Protein AF-0000000083104585 (afdb_homodimer)

Solvent-accessible surface area (backbone atoms only — not comparable to full-atom values): 14362 Å² total; per-residue (Å²): 108,48,33,58,42,30,50,49,47,68,51,57,18,62,81,48,59,96,51,19,70,30,50,58,63,44,50,8,36,28,43,31,52,17,46,31,64,70,67,64,60,76,71,56,70,56,41,57,26,22,40,49,42,32,19,60,5,41,57,66,37,33,55,29,10,50,62,51,13,47,35,26,46,48,9,50,73,44,51,63,67,77,75,39,77,41,62,66,34,46,50,53,36,34,50,50,53,50,55,44,28,70,76,57,72,49,59,40,25,51,60,34,52,74,74,64,41,40,93,85,64,38,55,54,64,55,48,36,53,46,31,46,55,48,46,55,54,52,60,70,71,102,109,49,32,58,42,29,49,49,49,69,50,56,19,62,81,47,58,94,51,18,68,29,51,58,63,44,51,7,37,28,43,31,52,18,46,31,63,71,67,64,62,78,71,54,70,56,42,57,26,21,40,51,40,30,19,61,5,42,55,66,38,34,55,29,10,50,60,51,14,46,35,27,46,47,11,51,74,44,50,63,68,76,75,39,78,40,59,66,34,43,50,52,38,35,51,52,52,50,54,44,29,70,73,59,72,49,59,40,25,51,60,36,53,74,73,64,42,40,92,84,64,37,55,53,68,57,49,37,51,48,32,46,54,48,45,56,55,52,59,70,72,102

Radius of gyration: 17.68 Å; Cα contacts (8 Å, |Δi|>4): 498; chains: 2; bounding box: 42×56×41 Å

Structure (mmCIF, N/CA/C/O backbone):
data_AF-0000000083104585-model_v1
#
loop_
_entity.id
_entity.type
_entity.pdbx_description
1 polymer 'C_GCAxxG_C_C family protein'
#
loop_
_atom_site.group_PDB
_atom_site.id
_atom_site.type_symbol
_atom_site.label_atom_id
_atom_site.label_alt_id
_atom_site.label_comp_id
_atom_site.label_asym_id
_atom_site.label_entity_id
_atom_site.label_seq_id
_atom_site.pdbx_PDB_ins_code
_atom_site.Cartn_x
_atom_site.Cartn_y
_atom_site.Cartn_z
_atom_site.occupancy
_atom_site.B_iso_or_equiv
_atom_site.auth_seq_id
_atom_site.auth_comp_id
_atom_site.auth_asym_id
_atom_site.auth_atom_id
_atom_site.pdbx_PDB_model_num
ATOM 1 N N . MET A 1 1 ? 16.781 -16.891 -5.371 1 97.81 1 MET A N 1
ATOM 2 C CA . MET A 1 1 ? 16.328 -15.641 -5.977 1 97.81 1 MET A CA 1
ATOM 3 C C . MET A 1 1 ? 14.914 -15.305 -5.52 1 97.81 1 MET A C 1
ATOM 5 O O . MET A 1 1 ? 14.148 -16.188 -5.137 1 97.81 1 MET A O 1
ATOM 9 N N . LEU A 1 2 ? 14.656 -14.055 -5.5 1 98.75 2 LEU A N 1
ATOM 10 C CA . LEU A 1 2 ? 13.344 -13.594 -5.078 1 98.75 2 LEU A CA 1
ATOM 11 C C . LEU A 1 2 ? 12.242 -14.219 -5.934 1 98.75 2 LEU A C 1
ATOM 13 O O . LEU A 1 2 ? 11.18 -14.57 -5.426 1 98.75 2 LEU A O 1
ATOM 17 N N . LYS A 1 3 ? 12.484 -14.375 -7.234 1 98.81 3 LYS A N 1
ATOM 18 C CA . LYS A 1 3 ? 11.508 -14.969 -8.141 1 98.81 3 LYS A CA 1
ATOM 19 C C . LYS A 1 3 ? 11.18 -16.406 -7.742 1 98.81 3 LYS A C 1
ATOM 21 O O . LYS A 1 3 ? 10.055 -16.875 -7.949 1 98.81 3 LYS A O 1
ATOM 26 N N . ASP A 1 4 ? 12.117 -17.125 -7.121 1 98.81 4 ASP A N 1
ATOM 27 C CA . ASP A 1 4 ? 11.883 -18.5 -6.688 1 98.81 4 ASP A CA 1
ATOM 28 C C . ASP A 1 4 ? 10.93 -18.547 -5.496 1 98.81 4 ASP A C 1
ATOM 30 O O . ASP A 1 4 ? 10.07 -19.422 -5.41 1 98.81 4 ASP A O 1
ATOM 34 N N . GLU A 1 5 ? 11.102 -17.594 -4.562 1 98.88 5 GLU A N 1
ATOM 35 C CA . GLU A 1 5 ? 10.141 -17.469 -3.473 1 98.88 5 GLU A CA 1
ATOM 36 C C . GLU A 1 5 ? 8.75 -17.125 -4 1 98.88 5 GLU A C 1
ATOM 38 O O . GLU A 1 5 ? 7.746 -17.672 -3.521 1 98.88 5 GLU A O 1
ATOM 43 N N . ALA A 1 6 ? 8.703 -16.25 -4.992 1 98.94 6 ALA A N 1
ATOM 44 C CA . ALA A 1 6 ? 7.418 -15.883 -5.586 1 98.94 6 ALA A CA 1
ATOM 45 C C . ALA A 1 6 ? 6.73 -17.094 -6.195 1 98.94 6 ALA A C 1
ATOM 47 O O . ALA A 1 6 ? 5.523 -17.281 -6.027 1 98.94 6 ALA A O 1
ATOM 48 N N . LYS A 1 7 ? 7.473 -17.906 -6.902 1 98.81 7 LYS A N 1
ATOM 49 C CA . LYS A 1 7 ? 6.922 -19.109 -7.504 1 98.81 7 LYS A CA 1
ATOM 50 C C . LYS A 1 7 ? 6.336 -20.047 -6.441 1 98.81 7 LYS A C 1
ATOM 52 O O . LYS A 1 7 ? 5.293 -20.656 -6.66 1 98.81 7 LYS A O 1
ATOM 57 N N . LYS A 1 8 ? 7.027 -20.141 -5.312 1 98.75 8 LYS A N 1
ATOM 58 C CA . LYS A 1 8 ? 6.523 -20.969 -4.219 1 98.75 8 LYS A CA 1
ATOM 59 C C . LYS A 1 8 ? 5.148 -20.5 -3.756 1 98.75 8 LYS A C 1
ATOM 61 O O . LYS A 1 8 ? 4.246 -21.297 -3.539 1 98.75 8 LYS A O 1
ATOM 66 N N . TYR A 1 9 ? 5.008 -19.203 -3.584 1 98.75 9 TYR A N 1
ATOM 67 C CA . TYR A 1 9 ? 3.732 -18.656 -3.135 1 98.75 9 TYR A CA 1
ATOM 68 C C . TYR A 1 9 ? 2.666 -18.812 -4.215 1 98.75 9 TYR A C 1
ATOM 70 O O . TYR A 1 9 ? 1.501 -19.062 -3.91 1 98.75 9 TYR A O 1
ATOM 78 N N . ILE A 1 10 ? 3.031 -18.641 -5.484 1 98.56 10 ILE A N 1
ATOM 79 C CA . ILE A 1 10 ? 2.1 -18.812 -6.598 1 98.56 10 ILE A CA 1
ATOM 80 C C . ILE A 1 10 ? 1.542 -20.234 -6.598 1 98.56 10 ILE A C 1
ATOM 82 O O . ILE A 1 10 ? 0.339 -20.422 -6.773 1 98.56 10 ILE A O 1
ATOM 86 N N . GLU A 1 11 ? 2.326 -21.156 -6.324 1 98.12 11 GLU A N 1
ATOM 87 C CA . GLU A 1 11 ? 1.957 -22.562 -6.461 1 98.12 11 GLU A CA 1
ATOM 88 C C . GLU A 1 11 ? 1.398 -23.125 -5.156 1 98.12 11 GLU A C 1
ATOM 90 O O . GLU A 1 11 ? 0.842 -24.219 -5.129 1 98.12 11 GLU A O 1
ATOM 95 N N . SER A 1 12 ? 1.517 -22.328 -4.105 1 98.06 12 SER A N 1
ATOM 96 C CA . SER A 1 12 ? 1.194 -22.828 -2.775 1 98.06 12 SER A CA 1
ATOM 97 C C . SER A 1 12 ? -0.264 -23.266 -2.689 1 98.06 12 SER A C 1
ATOM 99 O O . SER A 1 12 ? -0.599 -24.188 -1.93 1 98.06 12 SER A O 1
ATOM 101 N N . GLU A 1 13 ? -1.104 -22.609 -3.465 1 96.25 13 GLU A N 1
ATOM 102 C CA . GLU A 1 13 ? -2.531 -22.891 -3.377 1 96.25 13 GLU A CA 1
ATOM 103 C C . GLU A 1 13 ? -2.865 -24.234 -4.027 1 96.25 13 GLU A C 1
ATOM 105 O O . GLU A 1 13 ? -3.904 -24.828 -3.736 1 96.25 13 GLU A O 1
ATOM 110 N N . LEU A 1 14 ? -2.049 -24.797 -4.891 1 97 14 LEU A N 1
ATOM 111 C CA . LEU A 1 14 ? -2.316 -26 -5.68 1 97 14 LEU A CA 1
ATOM 112 C C . LEU A 1 14 ? -2.412 -27.219 -4.781 1 97 14 LEU A C 1
ATOM 114 O O . LEU A 1 14 ? -3.086 -28.203 -5.121 1 97 14 LEU A O 1
ATOM 118 N N . LYS A 1 15 ? -1.857 -27.234 -3.688 1 97.06 15 LYS A N 1
ATOM 119 C CA . LYS A 1 15 ? -1.839 -28.391 -2.799 1 97.06 15 LYS A CA 1
ATOM 120 C C . LYS A 1 15 ? -3.203 -28.609 -2.15 1 97.06 15 LYS A C 1
ATOM 122 O O . LYS A 1 15 ? -3.455 -29.656 -1.555 1 97.06 15 LYS A O 1
ATOM 127 N N . TYR A 1 16 ? -4.043 -27.688 -2.365 1 98.06 16 TYR A N 1
ATOM 128 C CA . TYR A 1 16 ? -5.328 -27.781 -1.673 1 98.06 16 TYR A CA 1
ATOM 129 C C . TYR A 1 16 ? -6.441 -28.172 -2.633 1 98.06 16 TYR A C 1
ATOM 131 O O . TYR A 1 16 ? -7.621 -28.109 -2.287 1 98.06 16 TYR A O 1
ATOM 139 N N . GLY A 1 17 ? -6.082 -28.5 -3.9 1 96.44 17 GLY A N 1
ATOM 140 C CA . GLY A 1 17 ? -7.023 -29.047 -4.871 1 96.44 17 GLY A CA 1
ATOM 141 C C . GLY A 1 17 ? -8.203 -28.125 -5.133 1 96.44 17 GLY A C 1
ATOM 142 O O . GLY A 1 17 ? -8.023 -26.953 -5.469 1 96.44 17 GLY A O 1
ATOM 143 N N . ASP A 1 18 ? -9.383 -28.641 -4.789 1 96.5 18 ASP A N 1
ATOM 144 C CA . ASP A 1 18 ? -10.609 -27.922 -5.102 1 96.5 18 ASP A CA 1
ATOM 145 C C . ASP A 1 18 ? -10.805 -26.734 -4.168 1 96.5 18 ASP A C 1
ATOM 147 O O . ASP A 1 18 ? -11.641 -25.875 -4.43 1 96.5 18 ASP A O 1
ATOM 151 N N . LYS A 1 19 ? -10.062 -26.672 -3.088 1 97.69 19 LYS A N 1
ATOM 152 C CA . LYS A 1 19 ? -10.188 -25.578 -2.119 1 97.69 19 LYS A CA 1
ATOM 153 C C . LYS A 1 19 ? -9.086 -24.547 -2.322 1 97.69 19 LYS A C 1
ATOM 155 O O . LYS A 1 19 ? -8.875 -23.688 -1.462 1 97.69 19 LYS A O 1
ATOM 160 N N . LYS A 1 20 ? -8.367 -24.562 -3.475 1 97.5 20 LYS A N 1
ATOM 161 C CA . LYS A 1 20 ? -7.18 -23.734 -3.697 1 97.5 20 LYS A CA 1
ATOM 162 C C . LYS A 1 20 ? -7.516 -22.25 -3.576 1 97.5 20 LYS A C 1
ATOM 164 O O . LYS A 1 20 ? -6.695 -21.469 -3.105 1 97.5 20 LYS A O 1
ATOM 169 N N . GLU A 1 21 ? -8.734 -21.891 -3.93 1 97.25 21 GLU A N 1
ATOM 170 C CA . GLU A 1 21 ? -9.117 -20.484 -3.906 1 97.25 21 GLU A CA 1
ATOM 171 C C . GLU A 1 21 ? -9.094 -19.922 -2.482 1 97.25 21 GLU A C 1
ATOM 173 O O . GLU A 1 21 ? -8.828 -18.734 -2.277 1 97.25 21 GLU A O 1
ATOM 178 N N . LEU A 1 22 ? -9.305 -20.766 -1.486 1 98.19 22 LEU A N 1
ATOM 179 C CA . LEU A 1 22 ? -9.336 -20.375 -0.081 1 98.19 22 LEU A CA 1
ATOM 180 C C . LEU A 1 22 ? -7.93 -20.125 0.445 1 98.19 22 LEU A C 1
ATOM 182 O O . LEU A 1 22 ? -7.758 -19.531 1.511 1 98.19 22 LEU A O 1
ATOM 186 N N . TYR A 1 23 ? -6.93 -20.516 -0.305 1 98.19 23 TYR A N 1
ATOM 187 C CA . TYR A 1 23 ? -5.539 -20.406 0.124 1 98.19 23 TYR A CA 1
ATOM 188 C C . TYR A 1 23 ? -4.742 -19.531 -0.833 1 98.19 23 TYR A C 1
ATOM 190 O O . TYR A 1 23 ? -3.51 -19.547 -0.825 1 98.19 23 TYR A O 1
ATOM 198 N N . HIS A 1 24 ? -5.414 -18.766 -1.658 1 97.69 24 HIS A N 1
ATOM 199 C CA . HIS A 1 24 ? -4.832 -17.938 -2.705 1 97.69 24 HIS A CA 1
ATOM 200 C C . HIS A 1 24 ? -4.121 -16.719 -2.113 1 97.69 24 HIS A C 1
ATOM 202 O O . HIS A 1 24 ? -4.664 -16.047 -1.235 1 97.69 24 HIS A O 1
ATOM 208 N N . TYR A 1 25 ? -2.91 -16.516 -2.51 1 98.56 25 TYR A N 1
ATOM 209 C CA . TYR A 1 25 ? -2.229 -15.242 -2.291 1 98.56 25 TYR A CA 1
ATOM 210 C C . TYR A 1 25 ? -2.328 -14.352 -3.523 1 98.56 25 TYR A C 1
ATOM 212 O O . TYR A 1 25 ? -1.997 -14.773 -4.633 1 98.56 25 TYR A O 1
ATOM 220 N N . ASN A 1 26 ? -2.787 -13.102 -3.35 1 98.5 26 ASN A N 1
ATOM 221 C CA . ASN A 1 26 ? -2.855 -12.203 -4.496 1 98.5 26 ASN A CA 1
ATOM 222 C C . ASN A 1 26 ? -1.486 -11.625 -4.836 1 98.5 26 ASN A C 1
ATOM 224 O O . ASN A 1 26 ? -0.51 -11.867 -4.125 1 98.5 26 ASN A O 1
ATOM 228 N N . CYS A 1 27 ? -1.399 -10.898 -5.883 1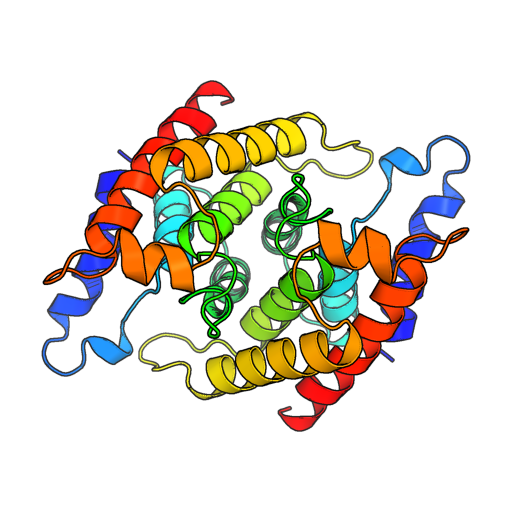 98.81 27 CYS A N 1
ATOM 229 C CA . CYS A 1 27 ? -0.14 -10.406 -6.438 1 98.81 27 CYS A CA 1
ATOM 230 C C . CYS A 1 27 ? 0.631 -9.594 -5.406 1 98.81 27 CYS A C 1
ATOM 232 O O . CYS A 1 27 ? 1.853 -9.711 -5.301 1 98.81 27 CYS A O 1
ATOM 234 N N . ALA A 1 28 ? -0.059 -8.688 -4.668 1 98.94 28 ALA A N 1
ATOM 235 C CA . ALA A 1 28 ? 0.604 -7.879 -3.648 1 98.94 28 ALA A CA 1
ATOM 236 C C . ALA A 1 28 ? 1.152 -8.758 -2.525 1 98.94 28 ALA A C 1
ATOM 238 O O . ALA A 1 28 ? 2.301 -8.594 -2.105 1 98.94 28 ALA A O 1
ATOM 239 N N . GLU A 1 29 ? 0.354 -9.688 -2.047 1 98.94 29 GLU A N 1
ATOM 240 C CA . GLU A 1 29 ? 0.767 -10.617 -1.002 1 98.94 29 GLU A CA 1
ATOM 241 C C . GLU A 1 29 ? 1.975 -11.438 -1.442 1 98.94 29 GLU A C 1
ATOM 243 O O . GLU A 1 29 ? 2.918 -11.625 -0.671 1 98.94 29 GLU A O 1
ATOM 248 N N . ILE A 1 30 ? 1.896 -11.945 -2.643 1 98.94 30 ILE A N 1
ATOM 249 C CA . ILE A 1 30 ? 2.969 -12.805 -3.127 1 98.94 30 ILE A CA 1
ATOM 250 C C . ILE A 1 30 ? 4.293 -12.047 -3.105 1 98.94 30 ILE A C 1
ATOM 252 O O . ILE A 1 30 ? 5.301 -12.555 -2.607 1 98.94 30 ILE A O 1
ATOM 256 N N . ILE A 1 31 ? 4.297 -10.828 -3.607 1 99 31 ILE A N 1
ATOM 257 C CA . ILE A 1 31 ? 5.527 -10.047 -3.672 1 99 31 ILE A CA 1
ATOM 258 C C . ILE A 1 31 ? 6.039 -9.773 -2.26 1 99 31 ILE A C 1
ATOM 260 O O . ILE A 1 31 ? 7.199 -10.039 -1.95 1 99 31 ILE A O 1
ATOM 264 N N . LEU A 1 32 ? 5.172 -9.289 -1.354 1 98.94 32 LEU A N 1
ATOM 265 C CA . LEU A 1 32 ? 5.645 -8.938 -0.018 1 98.94 32 LEU A CA 1
ATOM 266 C C . LEU A 1 32 ? 6.059 -10.188 0.755 1 98.94 32 LEU A C 1
ATOM 268 O O . LEU A 1 32 ? 7.098 -10.188 1.423 1 98.94 32 LEU A O 1
ATOM 272 N N . ASN A 1 33 ? 5.238 -11.234 0.7 1 98.94 33 ASN A N 1
ATOM 273 C CA . ASN A 1 33 ? 5.59 -12.469 1.396 1 98.94 33 ASN A CA 1
ATOM 274 C C . ASN A 1 33 ? 6.906 -13.047 0.887 1 98.94 33 ASN A C 1
ATOM 276 O O . ASN A 1 33 ? 7.707 -13.555 1.67 1 98.94 33 ASN A O 1
ATOM 280 N N . SER A 1 34 ? 7.07 -13.031 -0.401 1 98.94 34 SER A N 1
ATOM 281 C CA . SER A 1 34 ? 8.328 -13.508 -0.967 1 98.94 34 SER A CA 1
ATOM 282 C C . SER A 1 34 ? 9.508 -12.695 -0.443 1 98.94 34 SER A C 1
ATOM 284 O O . SER A 1 34 ? 10.547 -13.258 -0.089 1 98.94 34 SER A O 1
ATOM 286 N N . CYS A 1 35 ? 9.375 -11.375 -0.428 1 98.94 35 CYS A N 1
ATOM 287 C CA . CYS A 1 35 ? 10.422 -10.531 0.126 1 98.94 35 CYS A CA 1
ATOM 288 C C . CYS A 1 35 ? 10.664 -10.852 1.595 1 98.94 35 CYS A C 1
ATOM 290 O O . CYS A 1 35 ? 11.812 -10.875 2.047 1 98.94 35 CYS A O 1
ATOM 292 N N . ASN A 1 36 ? 9.547 -11.031 2.312 1 98.94 36 ASN A N 1
ATOM 293 C CA . ASN A 1 36 ? 9.664 -11.375 3.727 1 98.94 36 ASN A CA 1
ATOM 294 C C . ASN A 1 36 ? 10.555 -12.594 3.936 1 98.94 36 ASN A C 1
ATOM 296 O O . ASN A 1 36 ? 11.461 -12.57 4.773 1 98.94 36 ASN A O 1
ATOM 300 N N . ASP A 1 37 ? 10.336 -13.633 3.213 1 98.81 37 ASP A N 1
ATOM 301 C CA . ASP A 1 37 ? 11.086 -14.875 3.338 1 98.81 37 ASP A CA 1
ATOM 302 C C . ASP A 1 37 ? 12.508 -14.719 2.799 1 98.81 37 ASP A C 1
ATOM 304 O O . ASP A 1 37 ? 13.477 -15.117 3.453 1 98.81 37 ASP A O 1
ATOM 308 N N . TYR A 1 38 ? 12.641 -14.141 1.654 1 98.88 38 TYR A N 1
ATOM 309 C CA . TYR A 1 38 ? 13.922 -14.07 0.959 1 98.88 38 TYR A CA 1
ATOM 310 C C . TYR A 1 38 ? 14.898 -13.18 1.717 1 98.88 38 TYR A C 1
ATOM 312 O O . TYR A 1 38 ? 16.094 -13.5 1.801 1 98.88 38 TYR A O 1
ATOM 320 N N . TYR A 1 39 ? 14.391 -12.109 2.277 1 98.75 39 TYR A N 1
ATOM 321 C CA . TYR A 1 39 ? 15.273 -11.156 2.939 1 98.75 39 TYR A CA 1
ATOM 322 C C . TYR A 1 39 ? 15.188 -11.297 4.457 1 98.75 39 TYR A C 1
ATOM 324 O O . TYR A 1 39 ? 15.75 -10.484 5.191 1 98.75 39 TYR A O 1
ATOM 332 N N . ASN A 1 40 ? 14.406 -12.305 4.945 1 98.56 40 ASN A N 1
ATOM 333 C CA . ASN A 1 40 ? 14.266 -12.555 6.375 1 98.56 40 ASN A CA 1
ATOM 334 C C . ASN A 1 40 ? 13.82 -11.297 7.121 1 98.56 40 ASN A C 1
ATOM 336 O O . ASN A 1 40 ? 14.453 -10.898 8.102 1 98.56 40 ASN A O 1
ATOM 340 N N . LEU A 1 41 ? 12.766 -10.719 6.66 1 98.69 41 LEU A N 1
ATOM 341 C CA . LEU A 1 41 ? 12.312 -9.445 7.211 1 98.69 41 LEU A CA 1
ATOM 342 C C . LEU A 1 41 ? 11.562 -9.648 8.523 1 98.69 41 LEU A C 1
ATOM 344 O O . LEU A 1 41 ? 11.352 -8.703 9.281 1 98.69 41 LEU A O 1
ATOM 348 N N . ASN A 1 42 ? 11.086 -10.828 8.859 1 98.56 42 ASN A N 1
ATOM 349 C CA . ASN A 1 42 ? 10.398 -11.164 10.102 1 98.56 42 ASN A CA 1
ATOM 350 C C . ASN A 1 42 ? 9.172 -10.289 10.32 1 98.56 42 ASN A C 1
ATOM 352 O O . ASN A 1 42 ? 9.008 -9.68 11.383 1 98.56 42 ASN A O 1
ATOM 356 N N . LEU A 1 43 ? 8.406 -10.203 9.312 1 98.81 43 LEU A N 1
ATOM 357 C CA . LEU A 1 43 ? 7.191 -9.406 9.383 1 98.81 43 LEU A CA 1
ATOM 358 C C . LEU A 1 43 ? 6.129 -10.102 10.227 1 98.81 43 LEU A C 1
ATOM 360 O O . LEU A 1 43 ? 5.984 -11.32 10.172 1 98.81 43 LEU A O 1
ATOM 364 N N . ASP A 1 44 ? 5.41 -9.32 11.008 1 98.56 44 ASP A N 1
ATOM 365 C CA . ASP A 1 44 ? 4.305 -9.906 11.758 1 98.56 44 ASP A CA 1
ATOM 366 C C . ASP A 1 44 ? 3.053 -10.023 10.891 1 98.56 44 ASP A C 1
ATOM 368 O O . ASP A 1 44 ? 3.043 -9.57 9.742 1 98.56 44 ASP A O 1
ATOM 372 N N . SER A 1 45 ? 2.027 -10.609 11.414 1 98.38 45 SER A N 1
ATOM 373 C CA . SER A 1 45 ? 0.814 -10.898 10.656 1 98.38 45 SER A CA 1
ATOM 374 C C . SER A 1 45 ? 0.118 -9.617 10.211 1 98.38 45 SER A C 1
ATOM 376 O O . SER A 1 45 ? -0.456 -9.562 9.117 1 98.38 45 SER A O 1
ATOM 378 N N . LYS A 1 46 ? 0.16 -8.57 11.016 1 98.62 46 LYS A N 1
ATOM 379 C CA . LYS A 1 46 ? -0.531 -7.328 10.672 1 98.62 46 LYS A CA 1
ATOM 380 C C . LYS A 1 46 ? 0.129 -6.641 9.477 1 98.62 46 LYS A C 1
ATOM 382 O O . LYS A 1 46 ? -0.55 -6.02 8.656 1 98.62 46 LYS A O 1
ATOM 387 N N . THR A 1 47 ? 1.481 -6.723 9.422 1 98.81 47 THR A N 1
ATOM 388 C CA . THR A 1 47 ? 2.178 -6.168 8.266 1 98.81 47 THR A CA 1
ATOM 389 C C . THR A 1 47 ? 1.726 -6.855 6.98 1 98.81 47 THR A C 1
ATOM 391 O O . THR A 1 47 ? 1.437 -6.191 5.984 1 98.81 47 THR A O 1
ATOM 394 N N . LEU A 1 48 ? 1.593 -8.156 7.078 1 98.75 48 LEU A N 1
ATOM 395 C CA . LEU A 1 48 ? 1.193 -8.93 5.906 1 98.75 48 LEU A CA 1
ATOM 396 C C . LEU A 1 48 ? -0.273 -8.68 5.566 1 98.75 48 LEU A C 1
ATOM 398 O O . LEU A 1 48 ? -0.626 -8.523 4.398 1 98.75 48 LEU A O 1
ATOM 402 N N . LYS A 1 49 ? -1.134 -8.555 6.547 1 98.88 49 LYS A N 1
ATOM 403 C CA . LYS A 1 49 ? -2.559 -8.305 6.348 1 98.88 49 LYS A CA 1
ATOM 404 C C . LYS A 1 49 ? -2.793 -6.906 5.773 1 98.88 49 LYS A C 1
ATOM 406 O O . LYS A 1 49 ? -3.725 -6.699 4.992 1 98.88 49 LYS A O 1
ATOM 411 N N . ALA A 1 50 ? -1.92 -5.988 6.07 1 98.94 50 ALA A N 1
ATOM 412 C CA . ALA A 1 50 ? -2.053 -4.605 5.621 1 98.94 50 ALA A CA 1
ATOM 413 C C . ALA A 1 50 ? -1.993 -4.516 4.098 1 98.94 50 ALA A C 1
ATOM 415 O O . ALA A 1 50 ? -2.568 -3.6 3.502 1 98.94 50 ALA A O 1
ATOM 416 N N . ILE A 1 51 ? -1.365 -5.492 3.439 1 98.94 51 ILE A N 1
ATOM 417 C CA . ILE A 1 51 ? -1.097 -5.34 2.014 1 98.94 51 ILE A CA 1
ATOM 418 C C . ILE A 1 51 ? -2.115 -6.145 1.209 1 98.94 51 ILE A C 1
ATOM 420 O O . ILE A 1 51 ? -2.225 -5.977 -0.008 1 98.94 51 ILE A O 1
ATOM 424 N N . THR A 1 52 ? -2.941 -6.988 1.888 1 98.94 52 THR A N 1
ATOM 425 C CA . THR A 1 52 ? -3.885 -7.891 1.238 1 98.94 52 THR A CA 1
ATOM 426 C C . THR A 1 52 ? -4.875 -7.109 0.378 1 98.94 52 THR A C 1
ATOM 428 O O . THR A 1 52 ? -5.164 -7.504 -0.753 1 98.94 52 THR A O 1
ATOM 431 N N . PRO A 1 53 ? -5.352 -5.91 0.76 1 98.94 53 PRO A N 1
ATOM 432 C CA . PRO A 1 53 ? -6.328 -5.184 -0.052 1 98.94 53 PRO A CA 1
ATOM 433 C C . PRO A 1 53 ? -5.742 -4.672 -1.366 1 98.94 53 PRO A C 1
ATOM 435 O O . PRO A 1 53 ? -6.484 -4.211 -2.238 1 98.94 53 PRO A O 1
ATOM 438 N N . PHE A 1 54 ? -4.5 -4.762 -1.512 1 98.94 54 PHE A N 1
ATOM 439 C CA . PHE A 1 54 ? -3.861 -4.172 -2.682 1 98.94 54 PHE A CA 1
ATOM 440 C C . PHE A 1 54 ? -3.918 -5.125 -3.869 1 98.94 54 PHE A C 1
ATOM 442 O O . PHE A 1 54 ? -3.646 -4.73 -5.004 1 98.94 54 PHE A O 1
ATOM 449 N N . GLY A 1 55 ? -4.305 -6.383 -3.629 1 98.75 55 GLY A N 1
ATOM 450 C CA . GLY A 1 55 ? -4.469 -7.344 -4.707 1 98.75 55 GLY A CA 1
ATOM 451 C C . GLY A 1 55 ? -5.496 -6.914 -5.734 1 98.75 55 GLY A C 1
ATOM 452 O O . GLY A 1 55 ? -6.516 -6.312 -5.391 1 98.75 55 GLY A O 1
ATOM 453 N N . GLY A 1 56 ? -5.207 -7.273 -7.008 1 98.19 56 GLY A N 1
ATOM 454 C CA . GLY A 1 56 ? -6.129 -6.895 -8.07 1 98.19 56 GLY A CA 1
ATOM 455 C C . GLY A 1 56 ? -6.188 -5.395 -8.297 1 98.19 56 GLY A C 1
ATOM 456 O O . GLY A 1 56 ? -7.105 -4.898 -8.961 1 98.19 56 GLY A O 1
ATOM 457 N N . GLY A 1 57 ? -5.223 -4.641 -7.781 1 98.56 57 GLY A N 1
ATOM 458 C CA . GLY A 1 57 ? -5.285 -3.189 -7.867 1 98.56 57 GLY A CA 1
ATOM 459 C C . GLY A 1 57 ? -6.32 -2.578 -6.941 1 98.56 57 GLY A C 1
ATOM 460 O O . GLY A 1 57 ? -7.285 -1.966 -7.402 1 98.56 57 GLY A O 1
ATOM 461 N N . LEU A 1 58 ? -6.105 -2.732 -5.637 1 98.81 58 LEU A N 1
ATOM 462 C CA . LEU A 1 58 ? -7.027 -2.26 -4.609 1 98.81 58 LEU A CA 1
ATOM 463 C C . LEU A 1 58 ? -8.414 -2.854 -4.816 1 98.81 58 LEU A C 1
ATOM 465 O O . LEU A 1 58 ? -9.422 -2.16 -4.648 1 98.81 58 LEU A O 1
ATOM 469 N N . CYS A 1 59 ? -8.477 -4.07 -5.324 1 98.69 59 CYS A N 1
ATOM 470 C CA . CYS A 1 59 ? -9.711 -4.805 -5.582 1 98.69 59 CYS A CA 1
ATOM 471 C C . CYS A 1 59 ? -10.562 -4.09 -6.621 1 98.69 59 CYS A C 1
ATOM 473 O O . CYS A 1 59 ? -11.773 -4.336 -6.719 1 98.69 59 CYS A O 1
ATOM 475 N N . SER A 1 60 ? -10.016 -3.199 -7.367 1 98.69 60 SER A N 1
ATOM 476 C CA . SER A 1 60 ? -10.789 -2.369 -8.281 1 98.69 60 SER A CA 1
ATOM 477 C C . SER A 1 60 ? -10.016 -2.078 -9.562 1 98.69 60 SER A C 1
ATOM 479 O O . SER A 1 60 ? -10.289 -1.091 -10.25 1 98.69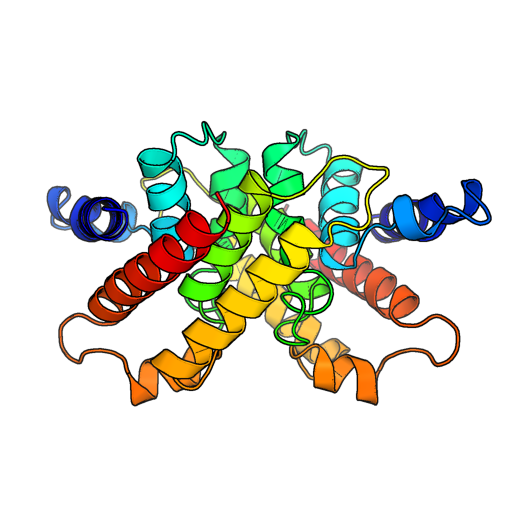 60 SER A O 1
ATOM 481 N N . GLU A 1 61 ? -8.953 -2.879 -9.758 1 98.06 61 GLU A N 1
ATOM 482 C CA . GLU A 1 61 ? -8.125 -2.797 -10.953 1 98.06 61 GLU A CA 1
ATOM 483 C C . GLU A 1 61 ? -7.52 -1.404 -11.117 1 98.06 61 GLU A C 1
ATOM 485 O O . GLU A 1 61 ? -7.531 -0.838 -12.211 1 98.06 61 GLU A O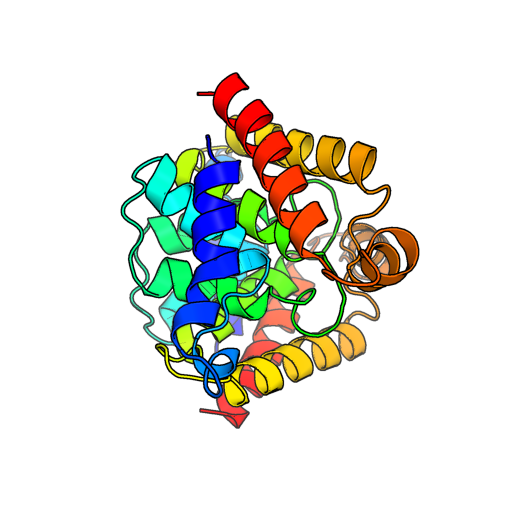 1
ATOM 490 N N . LYS A 1 62 ? -7.07 -0.857 -10.047 1 97.62 62 LYS A N 1
ATOM 491 C CA . LYS A 1 62 ? -6.312 0.39 -10.031 1 97.62 62 LYS A CA 1
ATOM 492 C C . LYS A 1 62 ? -4.809 0.122 -10.055 1 97.62 62 LYS A C 1
ATOM 494 O O . LYS A 1 62 ? -4.312 -0.589 -10.93 1 97.62 62 LYS A O 1
ATOM 499 N N . THR A 1 63 ? -4.055 0.667 -9.133 1 98.25 63 THR A N 1
ATOM 500 C CA . THR A 1 63 ? -2.609 0.463 -9.117 1 98.25 63 THR A CA 1
ATOM 501 C C . THR A 1 63 ? -2.271 -1.01 -8.906 1 98.25 63 THR A C 1
ATOM 503 O O . THR A 1 63 ? -2.777 -1.641 -7.977 1 98.25 63 THR A O 1
ATOM 506 N N . CYS A 1 64 ? -1.467 -1.557 -9.789 1 98.69 64 CYS A N 1
ATOM 507 C CA . CYS A 1 64 ? -1.122 -2.975 -9.805 1 98.69 64 CYS A CA 1
ATOM 508 C C . CYS A 1 64 ? -0.563 -3.418 -8.461 1 98.69 64 CYS A C 1
ATOM 510 O O . CYS A 1 64 ? 0.282 -2.736 -7.883 1 98.69 64 CYS A O 1
ATOM 512 N N . GLY A 1 65 ? -0.956 -4.586 -7.957 1 98.88 65 GLY A N 1
ATOM 513 C CA . GLY A 1 65 ? -0.527 -5.133 -6.68 1 98.88 65 GLY A CA 1
ATOM 514 C C . GLY A 1 65 ? 0.949 -5.48 -6.645 1 98.88 65 GLY A C 1
ATOM 515 O O . GLY A 1 65 ? 1.58 -5.43 -5.59 1 98.88 65 GLY A O 1
ATOM 516 N N . ILE A 1 66 ? 1.523 -5.859 -7.801 1 98.94 66 ILE A N 1
ATOM 517 C CA . ILE A 1 66 ? 2.949 -6.164 -7.863 1 98.94 66 ILE A CA 1
ATOM 518 C C . ILE A 1 66 ? 3.76 -4.934 -7.461 1 98.94 66 ILE A C 1
ATOM 520 O O . ILE A 1 66 ? 4.684 -5.031 -6.652 1 98.94 66 ILE A O 1
ATOM 524 N N . ILE A 1 67 ? 3.375 -3.754 -7.953 1 98.88 67 ILE A N 1
ATOM 525 C CA . ILE A 1 67 ? 4.102 -2.525 -7.648 1 98.88 67 ILE A CA 1
ATOM 526 C C . ILE A 1 67 ? 3.922 -2.176 -6.172 1 98.88 67 ILE A C 1
ATOM 528 O O . ILE A 1 67 ? 4.875 -1.765 -5.508 1 98.88 67 ILE A O 1
ATOM 532 N N . THR A 1 68 ? 2.707 -2.381 -5.613 1 98.88 68 THR A N 1
ATOM 533 C CA . THR A 1 68 ? 2.453 -1.99 -4.234 1 98.88 68 THR A CA 1
ATOM 534 C C . THR A 1 68 ? 3.107 -2.971 -3.264 1 98.88 68 THR A C 1
ATOM 536 O O . THR A 1 68 ? 3.617 -2.568 -2.215 1 98.88 68 THR A O 1
ATOM 539 N N . GLY A 1 69 ? 3.104 -4.25 -3.572 1 98.94 69 GLY A N 1
ATOM 540 C CA . GLY A 1 69 ? 3.846 -5.203 -2.76 1 98.94 69 GLY A CA 1
ATOM 541 C C . GLY A 1 69 ? 5.324 -4.879 -2.668 1 98.94 69 GLY A C 1
ATOM 542 O O . GLY A 1 69 ? 5.914 -4.945 -1.589 1 98.94 69 GLY A O 1
ATOM 543 N N . GLY A 1 70 ? 5.906 -4.535 -3.812 1 98.94 70 GLY A N 1
ATOM 544 C CA . GLY A 1 70 ? 7.309 -4.148 -3.832 1 98.94 70 GLY A CA 1
ATOM 545 C C . GLY A 1 70 ? 7.59 -2.881 -3.043 1 98.94 70 GLY A C 1
ATOM 546 O O . GLY A 1 70 ? 8.586 -2.801 -2.324 1 98.94 70 GLY A O 1
ATOM 547 N N . ALA A 1 71 ? 6.707 -1.886 -3.197 1 98.94 71 ALA A N 1
ATOM 548 C CA . ALA A 1 71 ? 6.855 -0.644 -2.443 1 98.94 71 ALA A CA 1
ATOM 549 C C . ALA A 1 71 ? 6.82 -0.908 -0.941 1 98.94 71 ALA A C 1
ATOM 551 O O . ALA A 1 71 ? 7.598 -0.322 -0.182 1 98.94 71 ALA A O 1
ATOM 552 N N . ALA A 1 72 ? 5.902 -1.783 -0.513 1 99 72 ALA A N 1
ATOM 553 C CA . ALA A 1 72 ? 5.824 -2.133 0.903 1 99 72 ALA A CA 1
ATOM 554 C C . ALA A 1 72 ? 7.129 -2.756 1.391 1 99 72 ALA A C 1
ATOM 556 O O . ALA A 1 72 ? 7.617 -2.42 2.471 1 99 72 ALA A O 1
ATOM 557 N N . ALA A 1 73 ? 7.703 -3.652 0.624 1 98.94 73 ALA A N 1
ATOM 558 C CA . ALA A 1 73 ? 8.977 -4.27 0.989 1 98.94 73 ALA A CA 1
ATOM 559 C C . ALA A 1 73 ? 10.078 -3.221 1.105 1 98.94 73 ALA A C 1
ATOM 561 O O . ALA A 1 73 ? 10.867 -3.238 2.057 1 98.94 73 ALA A O 1
ATOM 562 N N . ILE A 1 74 ? 10.125 -2.297 0.159 1 98.94 74 ILE A N 1
ATOM 563 C CA . ILE A 1 74 ? 11.094 -1.211 0.191 1 98.94 74 ILE A CA 1
ATOM 564 C C . ILE A 1 74 ? 10.914 -0.393 1.467 1 98.94 74 ILE A C 1
ATOM 566 O O . ILE A 1 74 ? 11.891 -0.027 2.123 1 98.94 74 ILE A O 1
ATOM 570 N N . GLY A 1 75 ? 9.664 -0.133 1.816 1 98.94 75 GLY A N 1
ATOM 571 C CA . GLY A 1 75 ? 9.383 0.597 3.043 1 98.94 75 GLY A CA 1
ATOM 572 C C . GLY A 1 75 ? 9.938 -0.083 4.281 1 98.94 75 GLY A C 1
ATOM 573 O O . GLY A 1 75 ? 10.625 0.545 5.086 1 98.94 75 GLY A O 1
ATOM 574 N N . VAL A 1 76 ? 9.672 -1.331 4.387 1 98.88 76 VAL A N 1
ATOM 575 C CA . VAL A 1 76 ? 10.125 -2.105 5.535 1 98.88 76 VAL A CA 1
ATOM 576 C C . VAL A 1 76 ? 11.656 -2.084 5.605 1 98.88 76 VAL A C 1
ATOM 578 O O . VAL A 1 76 ? 12.227 -1.973 6.691 1 98.88 76 VAL A O 1
ATOM 581 N N . MET A 1 77 ? 12.281 -2.119 4.555 1 98.81 77 MET A N 1
ATOM 582 C CA . MET A 1 77 ? 13.719 -2.338 4.512 1 98.81 77 MET A CA 1
ATOM 583 C C . MET A 1 77 ? 14.477 -1.018 4.621 1 98.81 77 MET A C 1
ATOM 585 O O . MET A 1 77 ? 15.594 -0.978 5.133 1 98.81 77 MET A O 1
ATOM 589 N N . PHE A 1 78 ? 13.852 0.127 4.191 1 98.81 78 PHE A N 1
ATOM 590 C CA . PHE A 1 78 ? 14.711 1.282 3.965 1 98.81 78 PHE A CA 1
ATOM 591 C C . PHE A 1 78 ? 14.133 2.527 4.625 1 98.81 78 PHE A C 1
ATOM 593 O O . PHE A 1 78 ? 14.781 3.574 4.672 1 98.81 78 PHE A O 1
ATOM 600 N N . THR A 1 79 ? 12.844 2.447 5.094 1 98.81 79 THR A N 1
ATOM 601 C CA . THR A 1 79 ? 12.32 3.602 5.82 1 98.81 79 THR A CA 1
ATOM 602 C C . THR A 1 79 ? 13.094 3.814 7.121 1 98.81 79 THR A C 1
ATOM 604 O O . THR A 1 79 ? 13.328 2.863 7.871 1 98.81 79 THR A O 1
ATOM 607 N N . GLU A 1 80 ? 13.43 5.02 7.367 1 98.44 80 GLU A N 1
ATOM 608 C CA . GLU A 1 80 ? 14.164 5.379 8.578 1 98.44 80 GLU A CA 1
ATOM 609 C C . GLU A 1 80 ? 13.234 5.918 9.656 1 98.44 80 GLU A C 1
ATOM 611 O O . GLU A 1 80 ? 12.156 6.434 9.352 1 98.44 80 GLU A O 1
ATOM 616 N N . ASP A 1 81 ? 13.688 5.75 10.914 1 97.88 81 ASP A N 1
ATOM 617 C CA . ASP A 1 81 ? 12.977 6.43 11.992 1 97.88 81 ASP A CA 1
ATOM 618 C C . ASP A 1 81 ? 13.164 7.941 11.906 1 97.88 81 ASP A C 1
ATOM 620 O O . ASP A 1 81 ? 14.18 8.422 11.398 1 97.88 81 ASP A O 1
ATOM 624 N N . LYS A 1 82 ? 12.141 8.648 12.383 1 96.19 82 LYS A N 1
ATOM 625 C CA . LYS A 1 82 ? 12.281 10.094 12.469 1 96.19 82 LYS A CA 1
ATOM 626 C C . LYS A 1 82 ? 13.281 10.484 13.555 1 96.19 82 LYS A C 1
ATOM 628 O O . LYS A 1 82 ? 13.398 9.805 14.578 1 96.19 82 LYS A O 1
ATOM 633 N N . PRO A 1 83 ? 14.141 11.523 13.391 1 98.12 83 PRO A N 1
ATOM 634 C CA . PRO A 1 83 ? 14.094 12.484 12.289 1 98.12 83 PRO A CA 1
ATOM 635 C C . PRO A 1 83 ? 14.789 11.977 11.031 1 98.12 83 PRO A C 1
ATOM 637 O O . PRO A 1 83 ? 15.883 11.414 11.109 1 98.12 83 PRO A O 1
ATOM 640 N N . SER A 1 84 ? 14.062 12.102 9.875 1 98.56 84 SER A N 1
ATOM 641 C CA . SER A 1 84 ? 14.633 11.68 8.594 1 98.56 84 SER A CA 1
ATOM 642 C C . SER A 1 84 ? 13.867 12.281 7.422 1 98.56 84 SER A C 1
ATOM 644 O O . SER A 1 84 ? 12.648 12.453 7.488 1 98.56 84 SER A O 1
ATOM 646 N N . LEU A 1 85 ? 14.555 12.531 6.359 1 98.06 85 LEU A N 1
ATOM 647 C CA . LEU A 1 85 ? 13.914 12.922 5.105 1 98.06 85 LEU A CA 1
ATOM 648 C C . LEU A 1 85 ? 13.531 11.688 4.293 1 98.06 85 LEU A C 1
ATOM 650 O O . LEU A 1 85 ? 12.781 11.789 3.32 1 98.06 85 LEU A O 1
ATOM 654 N N . ASN A 1 86 ? 13.992 10.539 4.68 1 98.5 86 ASN A N 1
ATOM 655 C CA . ASN A 1 86 ? 13.781 9.289 3.961 1 98.5 86 ASN A CA 1
ATOM 656 C C . ASN A 1 86 ? 14.219 9.398 2.504 1 98.5 86 ASN A C 1
ATOM 658 O O . ASN A 1 86 ? 13.562 8.859 1.611 1 98.5 86 ASN A O 1
ATOM 662 N N . SER A 1 87 ? 15.32 10.062 2.256 1 98.5 87 SER A N 1
ATOM 663 C CA . SER A 1 87 ? 15.766 10.32 0.892 1 98.5 87 SER A CA 1
ATOM 664 C C . SER A 1 87 ? 16.125 9.023 0.173 1 98.5 87 SER A C 1
ATOM 666 O O . SER A 1 87 ? 15.797 8.844 -1.002 1 98.5 87 SER A O 1
ATOM 668 N N . LYS A 1 88 ? 16.812 8.133 0.844 1 98.5 88 LYS A N 1
ATOM 669 C CA . LYS A 1 88 ? 17.203 6.863 0.228 1 98.5 88 LYS A CA 1
ATOM 670 C C . LYS A 1 88 ? 15.977 6.027 -0.121 1 98.5 88 LYS A C 1
ATOM 672 O O . LYS A 1 88 ? 15.867 5.504 -1.232 1 98.5 88 LYS A O 1
ATOM 677 N N . MET A 1 89 ? 15.07 5.863 0.804 1 98.81 89 MET A N 1
ATOM 678 C CA . MET A 1 89 ? 13.836 5.117 0.563 1 98.81 89 MET A CA 1
ATOM 679 C C . MET A 1 89 ? 13.062 5.707 -0.612 1 98.81 89 MET A C 1
ATOM 681 O O . MET A 1 89 ? 12.578 4.969 -1.471 1 98.81 89 MET A O 1
ATOM 685 N N . LYS A 1 90 ? 12.984 7 -0.665 1 98.88 90 LYS A N 1
ATOM 686 C CA . LYS A 1 90 ? 12.289 7.672 -1.758 1 98.88 90 LYS A CA 1
ATOM 687 C C . LYS A 1 90 ? 12.953 7.375 -3.1 1 98.88 90 LYS A C 1
ATOM 689 O O . LYS A 1 90 ? 12.273 7.117 -4.094 1 98.88 90 LYS A O 1
ATOM 694 N N . GLU A 1 91 ? 14.227 7.43 -3.096 1 98.81 91 GLU A N 1
ATOM 695 C CA . GLU A 1 91 ? 14.984 7.152 -4.312 1 98.81 91 GLU A CA 1
ATOM 696 C C . GLU A 1 91 ? 14.742 5.727 -4.805 1 98.81 91 GLU A C 1
ATOM 698 O O . GLU A 1 91 ? 14.492 5.508 -5.988 1 98.81 91 GLU A O 1
ATOM 703 N N . ILE A 1 92 ? 14.828 4.781 -3.938 1 98.94 92 ILE A N 1
ATOM 704 C CA . ILE A 1 92 ? 14.633 3.379 -4.293 1 98.94 92 ILE A CA 1
ATOM 705 C C . ILE A 1 92 ? 13.211 3.176 -4.812 1 98.94 92 ILE A C 1
ATOM 707 O O . ILE A 1 92 ? 13 2.475 -5.809 1 98.94 92 ILE A O 1
ATOM 711 N N . THR A 1 93 ? 12.227 3.795 -4.148 1 98.94 93 THR A N 1
ATOM 712 C CA . THR A 1 93 ? 10.828 3.67 -4.559 1 98.94 93 THR A CA 1
ATOM 713 C C . THR A 1 93 ? 10.625 4.238 -5.957 1 98.94 93 THR A C 1
ATOM 715 O O . THR A 1 93 ? 9.961 3.613 -6.793 1 98.94 93 THR A O 1
ATOM 718 N N . ARG A 1 94 ? 11.227 5.371 -6.223 1 98.88 94 ARG A N 1
ATOM 719 C CA . ARG A 1 94 ? 11.109 5.977 -7.547 1 98.88 94 ARG A CA 1
ATOM 720 C C . ARG A 1 94 ? 11.734 5.09 -8.617 1 98.88 94 ARG A C 1
ATOM 722 O O . ARG A 1 94 ? 11.18 4.93 -9.703 1 98.88 94 ARG A O 1
ATOM 729 N N . ARG A 1 95 ? 12.844 4.566 -8.297 1 98.81 95 ARG A N 1
ATOM 730 C CA . ARG A 1 95 ? 13.5 3.654 -9.219 1 98.81 95 ARG A CA 1
ATOM 731 C C . ARG A 1 95 ? 12.648 2.416 -9.477 1 98.81 95 ARG A C 1
ATOM 733 O O . ARG A 1 95 ? 12.555 1.946 -10.617 1 98.81 95 ARG A O 1
ATOM 740 N N . TRP A 1 96 ? 12.055 1.892 -8.469 1 98.88 96 TRP A N 1
ATOM 741 C CA . TRP A 1 96 ? 11.156 0.744 -8.57 1 98.88 96 TRP A CA 1
ATOM 742 C C . TRP A 1 96 ? 9.992 1.049 -9.508 1 98.88 96 TRP A C 1
ATOM 744 O O . TRP A 1 96 ? 9.711 0.284 -10.43 1 98.88 96 TRP A O 1
ATOM 754 N N . VAL A 1 97 ? 9.367 2.199 -9.32 1 98.81 97 VAL A N 1
ATOM 755 C CA . VAL A 1 97 ? 8.234 2.604 -10.141 1 98.81 97 VAL A CA 1
ATOM 756 C C . VAL A 1 97 ? 8.688 2.797 -11.586 1 98.81 97 VAL A C 1
ATOM 758 O O . VAL A 1 97 ? 8.016 2.344 -12.516 1 98.81 97 VAL A O 1
ATOM 761 N N . GLU A 1 98 ? 9.805 3.4 -11.719 1 98.69 98 GLU A N 1
ATOM 762 C CA . GLU A 1 98 ? 10.336 3.662 -13.055 1 98.69 98 GLU A CA 1
ATOM 763 C C . GLU A 1 98 ? 10.617 2.361 -13.805 1 98.69 98 GLU A C 1
ATOM 765 O O . GLU A 1 98 ? 10.219 2.211 -14.961 1 98.69 98 GLU A O 1
ATOM 770 N N . GLU A 1 99 ? 11.289 1.444 -13.211 1 98.75 99 GLU A N 1
ATOM 771 C CA . GLU A 1 99 ? 11.648 0.189 -13.867 1 98.75 99 GLU A CA 1
ATOM 772 C C . GLU A 1 99 ? 10.414 -0.672 -14.117 1 98.75 99 GLU A C 1
ATOM 774 O O . GLU A 1 99 ? 10.336 -1.381 -15.125 1 98.75 99 GLU A O 1
ATOM 779 N N . PHE A 1 100 ? 9.453 -0.629 -13.211 1 98.88 100 PHE A N 1
ATOM 780 C CA . PHE A 1 100 ? 8.195 -1.336 -13.422 1 98.88 100 PHE A CA 1
ATOM 781 C C . PHE A 1 100 ? 7.477 -0.813 -14.664 1 98.88 100 PHE A C 1
ATOM 783 O O . PHE A 1 100 ? 7.016 -1.596 -15.492 1 98.88 100 PHE A O 1
ATOM 790 N N . GLU A 1 101 ? 7.41 0.483 -14.758 1 98.44 101 GLU A N 1
ATOM 791 C CA . GLU A 1 1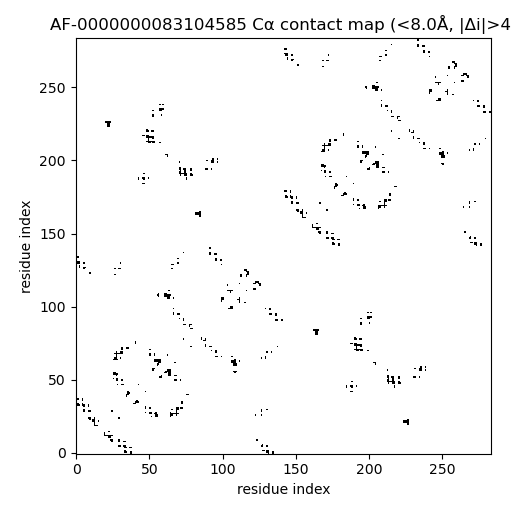01 ? 6.746 1.098 -15.898 1 98.44 101 GLU A CA 1
ATOM 792 C C . GLU A 1 101 ? 7.488 0.795 -17.203 1 98.44 101 GLU A C 1
ATOM 794 O O . GLU A 1 101 ? 6.867 0.613 -18.25 1 98.44 101 GLU A O 1
ATOM 799 N N . LYS A 1 102 ? 8.805 0.839 -17.125 1 98.31 102 LYS A N 1
ATOM 800 C CA . LYS A 1 102 ? 9.578 0.48 -18.312 1 98.31 102 LYS A CA 1
ATOM 801 C C . LYS A 1 102 ? 9.242 -0.928 -18.781 1 98.31 102 LYS A C 1
ATOM 803 O O . LYS A 1 102 ? 9.117 -1.168 -19.984 1 98.31 102 LYS A O 1
ATOM 808 N N . GLU A 1 103 ? 9.039 -1.84 -17.875 1 98.25 103 GLU A N 1
ATOM 809 C CA . GLU A 1 103 ? 8.797 -3.244 -18.188 1 98.25 103 GLU A CA 1
ATOM 810 C C . GLU A 1 103 ? 7.355 -3.475 -18.625 1 98.25 103 GLU A C 1
ATOM 812 O O . GLU A 1 103 ? 7.098 -4.164 -19.609 1 98.25 103 GLU A O 1
ATOM 817 N N . PHE A 1 104 ? 6.371 -2.846 -17.844 1 97.75 104 PHE A N 1
ATOM 818 C CA . PHE A 1 104 ? 4.969 -3.201 -18.016 1 97.75 104 PHE A CA 1
ATOM 819 C C . PHE A 1 104 ? 4.203 -2.066 -18.688 1 97.75 104 PHE A C 1
ATOM 821 O O . PHE A 1 104 ? 3.01 -2.199 -18.969 1 97.75 104 PHE A O 1
ATOM 828 N N . GLU A 1 105 ? 4.844 -0.916 -18.859 1 96.81 105 GLU A N 1
ATOM 829 C CA . GLU A 1 105 ? 4.406 0.221 -19.672 1 96.81 105 GLU A CA 1
ATOM 830 C C . GLU A 1 105 ? 3.275 0.982 -18.984 1 96.81 105 GLU A C 1
ATOM 832 O O . GLU A 1 105 ? 2.76 1.959 -19.531 1 96.81 105 GLU A O 1
ATOM 837 N N . ASN A 1 106 ? 2.799 0.5 -17.875 1 96.44 106 ASN A N 1
ATOM 838 C CA . ASN A 1 106 ? 1.79 1.162 -17.047 1 96.44 106 ASN A CA 1
ATOM 839 C C . ASN A 1 106 ? 1.848 0.69 -15.602 1 96.44 106 ASN A C 1
ATOM 841 O O . ASN A 1 106 ? 2.547 -0.275 -15.281 1 96.44 106 ASN A O 1
ATOM 845 N N . THR A 1 107 ? 1.15 1.362 -14.742 1 97.5 107 THR A N 1
ATOM 846 C CA . THR A 1 107 ? 1.028 0.908 -13.367 1 97.5 107 THR A CA 1
ATOM 847 C C . THR A 1 107 ? -0.415 0.527 -13.047 1 97.5 107 THR A C 1
ATOM 849 O O . THR A 1 107 ? -0.704 0.018 -11.961 1 97.5 107 THR A O 1
ATOM 852 N N . ASP A 1 108 ? -1.302 0.776 -13.945 1 97.12 108 ASP A N 1
ATOM 853 C CA . ASP A 1 108 ? -2.727 0.513 -13.758 1 97.12 108 ASP A CA 1
ATOM 854 C C . ASP A 1 108 ? -3.051 -0.955 -14.023 1 97.12 108 ASP A C 1
ATOM 856 O O . ASP A 1 108 ? -2.75 -1.477 -15.102 1 97.12 108 ASP A O 1
ATOM 860 N N . CYS A 1 109 ? -3.66 -1.552 -13.109 1 98.38 109 CYS A N 1
ATOM 861 C CA . CYS A 1 109 ? -3.971 -2.977 -13.164 1 98.38 109 CYS A CA 1
ATOM 862 C C . CYS A 1 109 ? -4.848 -3.301 -14.367 1 98.38 109 CYS A C 1
ATOM 864 O O . CYS A 1 109 ? -4.609 -4.289 -15.062 1 98.38 109 CYS A O 1
ATOM 866 N N . LYS A 1 110 ? -5.855 -2.5 -14.602 1 97.81 110 LYS A N 1
ATOM 867 C CA . LYS A 1 110 ? -6.77 -2.736 -15.711 1 97.81 110 LYS A CA 1
ATOM 868 C C . LYS A 1 110 ? -6.023 -2.768 -17.047 1 97.81 110 LYS A C 1
ATOM 870 O O . LYS A 1 110 ? -6.215 -3.682 -17.844 1 97.81 110 LYS A O 1
ATOM 875 N N . ILE A 1 111 ? -5.191 -1.85 -17.266 1 97.81 111 ILE A N 1
ATOM 876 C CA . ILE A 1 111 ? -4.449 -1.732 -18.516 1 97.81 111 ILE A CA 1
ATOM 877 C C . ILE A 1 111 ? -3.449 -2.879 -18.641 1 97.81 111 ILE A C 1
ATOM 879 O O . ILE A 1 111 ? -3.338 -3.512 -19.688 1 97.81 111 ILE A O 1
ATOM 883 N N . ILE A 1 112 ? -2.707 -3.199 -17.531 1 98.06 112 ILE A N 1
ATOM 884 C CA . ILE A 1 112 ? -1.695 -4.25 -17.547 1 98.06 112 ILE A CA 1
ATOM 885 C C . ILE A 1 112 ? -2.355 -5.602 -17.812 1 98.06 112 ILE A C 1
ATOM 887 O O . ILE A 1 112 ? -1.835 -6.414 -18.578 1 98.06 112 ILE A O 1
ATOM 891 N N . LYS A 1 113 ? -3.518 -5.836 -17.172 1 96.5 113 LYS A N 1
ATOM 892 C CA . LYS A 1 113 ? -4.254 -7.074 -17.406 1 96.5 113 LYS A CA 1
ATOM 893 C C . LYS A 1 113 ? -4.625 -7.227 -18.875 1 96.5 113 LYS A C 1
ATOM 895 O O . LYS A 1 113 ? -4.543 -8.32 -19.438 1 96.5 113 LYS A O 1
ATOM 900 N N . GLU A 1 114 ? -4.988 -6.172 -19.484 1 96.81 114 GLU A N 1
ATOM 901 C CA . GLU A 1 114 ? -5.461 -6.188 -20.859 1 96.81 114 GLU A CA 1
ATOM 902 C C . GLU A 1 114 ? -4.305 -6.352 -21.844 1 96.81 114 GLU A C 1
ATOM 904 O O . GLU A 1 114 ? -4.473 -6.945 -22.906 1 96.81 114 GLU A O 1
ATOM 909 N N . THR A 1 115 ? -3.15 -5.926 -21.469 1 96.81 115 THR A N 1
ATOM 910 C CA . THR A 1 115 ? -2.1 -5.797 -22.469 1 96.81 115 THR A CA 1
ATOM 911 C C . THR A 1 115 ? -0.979 -6.801 -22.203 1 96.81 115 THR A C 1
ATOM 913 O O . THR A 1 115 ? -0.201 -7.117 -23.109 1 96.81 115 THR A O 1
ATOM 916 N N . LYS A 1 116 ? -0.852 -7.242 -20.922 1 96.31 116 LYS A N 1
ATOM 917 C CA . LYS A 1 116 ? 0.349 -8 -20.594 1 96.31 116 LYS A CA 1
ATOM 918 C C . LYS A 1 116 ? -0.0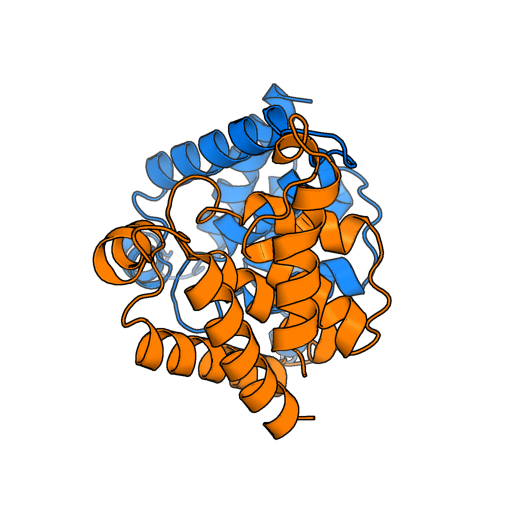09 -9.367 -20.016 1 96.31 116 LYS A C 1
ATOM 920 O O . LYS A 1 116 ? 0.832 -10.266 -19.969 1 96.31 116 LYS A O 1
ATOM 925 N N . ARG A 1 117 ? -1.194 -9.477 -19.5 1 94.25 117 ARG A N 1
ATOM 926 C CA . ARG A 1 117 ? -1.593 -10.711 -18.828 1 94.25 117 ARG A CA 1
ATOM 927 C C . ARG A 1 117 ? -1.504 -11.906 -19.781 1 94.25 117 ARG A C 1
ATOM 929 O O . ARG A 1 117 ? -1.851 -11.797 -20.953 1 94.25 117 ARG A O 1
ATOM 936 N N . ASP A 1 118 ? -0.993 -13.023 -19.266 1 95.31 118 ASP A N 1
ATOM 937 C CA . ASP A 1 118 ? -0.934 -14.266 -20.031 1 95.31 118 ASP A CA 1
ATOM 938 C C . ASP A 1 118 ? -2.318 -14.891 -20.172 1 95.31 118 ASP A C 1
ATOM 940 O O . ASP A 1 118 ? -3.084 -14.93 -19.203 1 95.31 118 ASP A O 1
ATOM 944 N N . GLU A 1 119 ? -2.654 -15.43 -21.266 1 93.75 119 GLU A N 1
ATOM 945 C CA . GLU A 1 119 ? -3.977 -15.977 -21.547 1 93.75 119 GLU A CA 1
ATOM 946 C C . GLU A 1 119 ? -4.266 -17.188 -20.672 1 93.75 119 GLU A C 1
ATOM 948 O O . GLU A 1 119 ? -5.41 -17.406 -20.25 1 93.75 119 GLU A O 1
ATOM 953 N N . ASN A 1 120 ? -3.287 -17.891 -20.359 1 94.69 120 ASN A N 1
ATOM 954 C CA . ASN A 1 120 ? -3.477 -19.156 -19.641 1 94.69 120 ASN A CA 1
ATOM 955 C C . ASN A 1 120 ? -3.076 -19.031 -18.172 1 94.69 120 ASN A C 1
ATOM 957 O O . ASN A 1 120 ? -3.76 -19.562 -17.297 1 94.69 120 ASN A O 1
ATOM 961 N N . GLU A 1 121 ? -2.07 -18.219 -17.891 1 96.44 121 GLU A N 1
ATOM 962 C CA . GLU A 1 121 ? -1.498 -18.219 -16.547 1 96.44 121 GLU A CA 1
ATOM 963 C C . GLU A 1 121 ? -1.852 -16.922 -15.805 1 96.44 121 GLU A C 1
ATOM 965 O O . GLU A 1 121 ? -1.472 -16.75 -14.648 1 96.44 121 GLU A O 1
ATOM 970 N N . GLY A 1 122 ? -2.537 -16.062 -16.5 1 96.5 122 GLY A N 1
ATOM 971 C CA . GLY A 1 122 ? -2.906 -14.797 -15.867 1 96.5 122 GLY A CA 1
ATOM 972 C C . GLY A 1 122 ? -1.715 -13.906 -15.57 1 96.5 122 GLY A C 1
ATOM 973 O O . GLY A 1 122 ? -0.878 -13.672 -16.438 1 96.5 122 GLY A O 1
ATOM 974 N N . CYS A 1 123 ? -1.631 -13.5 -14.344 1 97.94 123 CYS A N 1
ATOM 975 C CA . CYS A 1 123 ? -0.605 -12.531 -13.961 1 97.94 123 CYS A CA 1
ATOM 976 C C . CYS A 1 123 ? 0.631 -13.234 -13.414 1 97.94 123 CYS A C 1
ATOM 978 O O . CYS A 1 123 ? 1.603 -12.586 -13.031 1 97.94 123 CYS A O 1
ATOM 980 N N . LYS A 1 124 ? 0.643 -14.555 -13.383 1 98.25 124 LYS A N 1
ATOM 981 C CA . LYS A 1 124 ? 1.738 -15.305 -12.773 1 98.25 124 LYS A CA 1
ATOM 982 C C . LYS A 1 124 ? 3.082 -14.906 -13.375 1 98.25 124 LYS A C 1
ATOM 984 O O . LYS A 1 124 ? 4.027 -14.586 -12.648 1 98.25 124 LYS A O 1
ATOM 989 N N . PRO A 1 125 ? 3.197 -14.852 -14.719 1 98.44 125 PRO A N 1
ATOM 990 C CA . PRO A 1 125 ? 4.488 -14.453 -15.281 1 98.44 125 PRO A CA 1
ATOM 991 C C . PRO A 1 125 ? 4.875 -13.023 -14.906 1 98.44 125 PRO A C 1
ATOM 993 O O . PRO A 1 125 ? 6.062 -12.719 -14.773 1 98.44 125 PRO A O 1
ATOM 996 N N . LEU A 1 126 ? 3.883 -12.125 -14.797 1 98.75 126 LEU A N 1
ATOM 997 C CA . LEU A 1 126 ? 4.145 -10.742 -14.438 1 98.75 126 LEU A CA 1
ATOM 998 C C . LEU A 1 126 ? 4.68 -10.641 -13.008 1 98.75 126 LEU A C 1
ATOM 1000 O O . LEU A 1 126 ? 5.574 -9.836 -12.734 1 98.75 126 LEU A O 1
ATOM 1004 N N . ILE A 1 127 ? 4.109 -11.469 -12.109 1 98.94 127 ILE A N 1
ATOM 1005 C CA . ILE A 1 127 ? 4.562 -11.492 -10.719 1 98.94 127 ILE A CA 1
ATOM 1006 C C . ILE A 1 127 ? 6.023 -11.922 -10.664 1 98.94 127 ILE A C 1
ATOM 1008 O O . ILE A 1 127 ? 6.832 -11.305 -9.961 1 98.94 127 ILE A O 1
ATOM 1012 N N . ILE A 1 128 ? 6.359 -12.953 -11.398 1 98.94 128 ILE A N 1
ATOM 1013 C CA . ILE A 1 128 ? 7.715 -13.484 -11.43 1 98.94 128 ILE A CA 1
ATOM 1014 C C . ILE A 1 128 ? 8.672 -12.422 -11.969 1 98.94 128 ILE A C 1
ATOM 1016 O O . ILE A 1 128 ? 9.727 -12.172 -11.375 1 98.94 128 ILE A O 1
ATOM 1020 N N . LYS A 1 129 ? 8.312 -11.797 -13.07 1 98.81 129 LYS A N 1
ATOM 1021 C CA . LYS A 1 129 ? 9.133 -10.742 -13.648 1 98.81 129 LYS A CA 1
ATOM 1022 C C . LYS A 1 129 ? 9.273 -9.562 -12.695 1 98.81 129 LYS A C 1
ATOM 1024 O O . LYS A 1 129 ? 10.359 -8.984 -12.562 1 98.81 129 LYS A O 1
ATOM 1029 N N . GLY A 1 130 ? 8.148 -9.172 -12.086 1 98.81 130 GLY A N 1
ATOM 1030 C CA . GLY A 1 130 ? 8.203 -8.117 -11.086 1 98.81 130 GLY A CA 1
ATOM 1031 C C . GLY A 1 130 ? 9.164 -8.422 -9.953 1 98.81 130 GLY A C 1
ATOM 1032 O O . GLY A 1 130 ? 9.922 -7.547 -9.523 1 98.81 130 GLY A O 1
ATOM 1033 N N . ALA A 1 131 ? 9.141 -9.664 -9.477 1 98.94 131 ALA A N 1
ATOM 1034 C CA . ALA A 1 131 ? 10.047 -10.078 -8.414 1 98.94 131 ALA A CA 1
ATOM 1035 C C . ALA A 1 131 ? 11.5 -9.969 -8.852 1 98.94 131 ALA A C 1
ATOM 1037 O O . ALA A 1 131 ? 12.367 -9.562 -8.07 1 98.94 131 ALA A O 1
ATOM 1038 N N . GLU A 1 132 ? 11.773 -10.297 -10.07 1 98.94 132 GLU A N 1
ATOM 1039 C CA . GLU A 1 132 ? 13.125 -10.195 -10.609 1 98.94 132 GLU A CA 1
ATOM 1040 C C . GLU A 1 132 ? 13.602 -8.742 -10.625 1 98.94 132 GLU A C 1
ATOM 1042 O O . GLU A 1 132 ? 14.711 -8.445 -10.195 1 98.94 132 GLU A O 1
ATOM 1047 N N . ILE A 1 133 ? 12.805 -7.895 -11.133 1 98.88 133 ILE A N 1
ATOM 1048 C CA . ILE A 1 133 ? 13.141 -6.48 -11.234 1 98.88 133 ILE A CA 1
ATOM 1049 C C . ILE A 1 133 ? 13.344 -5.898 -9.836 1 98.88 133 ILE A C 1
ATOM 1051 O O . ILE A 1 133 ? 14.297 -5.164 -9.594 1 98.88 133 ILE A O 1
ATOM 1055 N N . LEU A 1 134 ? 12.445 -6.266 -8.914 1 98.94 134 LEU A N 1
ATOM 1056 C CA . LEU A 1 134 ? 12.516 -5.766 -7.547 1 98.94 134 LEU A CA 1
ATOM 1057 C C . LEU A 1 134 ? 13.82 -6.188 -6.883 1 98.94 134 LEU A C 1
ATOM 1059 O O . LEU A 1 134 ? 14.469 -5.379 -6.211 1 98.94 134 LEU A O 1
ATOM 1063 N N . GLU A 1 135 ? 14.188 -7.426 -7.055 1 98.94 135 GLU A N 1
ATOM 1064 C CA . GLU A 1 135 ? 15.438 -7.93 -6.488 1 98.94 135 GLU A CA 1
ATOM 1065 C C . GLU A 1 135 ? 16.641 -7.141 -7 1 98.94 135 GLU A C 1
ATOM 1067 O O . GLU A 1 135 ? 17.531 -6.785 -6.227 1 98.94 135 GLU A O 1
ATOM 1072 N N . GLU A 1 136 ? 16.656 -6.91 -8.289 1 98.75 136 GLU A N 1
ATOM 1073 C CA . GLU A 1 136 ? 17.75 -6.156 -8.883 1 98.75 136 GLU A CA 1
ATOM 1074 C C . GLU A 1 136 ? 17.875 -4.773 -8.25 1 98.75 136 GLU A C 1
ATOM 1076 O O . GLU A 1 136 ? 18.969 -4.34 -7.902 1 98.75 136 GLU A O 1
ATOM 1081 N N . ILE A 1 137 ? 16.812 -4.137 -8.078 1 98.75 137 ILE A N 1
ATOM 1082 C CA . ILE A 1 137 ? 16.797 -2.781 -7.535 1 98.75 137 ILE A CA 1
ATOM 1083 C C . ILE A 1 137 ? 17.219 -2.807 -6.07 1 98.75 137 ILE A C 1
ATOM 1085 O O . ILE A 1 137 ? 18.094 -2.043 -5.656 1 98.75 137 ILE A O 1
ATOM 1089 N N . ILE A 1 138 ? 16.562 -3.691 -5.273 1 98.69 138 ILE A N 1
ATOM 1090 C CA . ILE A 1 138 ? 16.859 -3.766 -3.848 1 98.69 138 ILE A CA 1
ATOM 1091 C C . ILE A 1 138 ? 18.344 -4.086 -3.645 1 98.69 138 ILE A C 1
ATOM 1093 O O . ILE A 1 138 ? 19.016 -3.475 -2.807 1 98.69 138 ILE A O 1
ATOM 1097 N N . ASP A 1 139 ? 18.875 -4.969 -4.438 1 97.62 139 ASP A N 1
ATOM 1098 C CA . ASP A 1 139 ? 20.25 -5.434 -4.262 1 97.62 139 ASP A CA 1
ATOM 1099 C C . ASP A 1 139 ? 21.25 -4.355 -4.672 1 97.62 139 ASP A C 1
ATOM 1101 O O . ASP A 1 139 ? 22.406 -4.359 -4.219 1 97.62 139 ASP A O 1
ATOM 1105 N N . GLU A 1 140 ? 20.797 -3.445 -5.52 1 97.38 140 GLU A N 1
ATOM 1106 C CA . GLU A 1 140 ? 21.641 -2.309 -5.871 1 97.38 140 GLU A CA 1
ATOM 1107 C C . GLU A 1 140 ? 21.844 -1.378 -4.676 1 97.38 140 GLU A C 1
ATOM 1109 O O . GLU A 1 140 ? 22.844 -0.662 -4.598 1 97.38 140 GLU A O 1
ATOM 1114 N N . TYR A 1 141 ? 20.906 -1.357 -3.775 1 95.06 141 TYR A N 1
ATOM 1115 C CA . TYR A 1 141 ? 20.938 -0.372 -2.699 1 95.06 141 TYR A CA 1
ATOM 1116 C C . TYR A 1 141 ? 21.297 -1.025 -1.371 1 95.06 141 TYR A C 1
ATOM 1118 O O . TYR A 1 141 ? 21.531 -0.334 -0.379 1 95.06 141 TYR A O 1
ATOM 1126 N N . LYS A 1 142 ? 21.25 -2.279 -1.318 1 89.31 142 LYS A N 1
ATOM 1127 C CA . LYS A 1 142 ? 21.641 -2.963 -0.087 1 89.31 142 LYS A CA 1
ATOM 1128 C C . LYS A 1 142 ? 23.156 -2.936 0.108 1 89.31 142 LYS A C 1
ATOM 1130 O O . LYS A 1 142 ? 23.906 -2.93 -0.865 1 89.31 142 LYS A O 1
ATOM 1135 N N . MET B 1 1 ? -12.914 11.477 16.594 1 97.75 1 MET B N 1
ATOM 1136 C CA . MET B 1 1 ? -13.086 11.117 15.195 1 97.75 1 MET B CA 1
ATOM 1137 C C . MET B 1 1 ? -11.742 10.867 14.523 1 97.75 1 MET B C 1
ATOM 1139 O O . MET B 1 1 ? -10.719 11.375 14.969 1 97.75 1 MET B O 1
ATOM 1143 N N . LEU B 1 2 ? -11.789 10.047 13.547 1 98.75 2 LEU B N 1
ATOM 1144 C CA . LEU B 1 2 ? -10.562 9.719 12.82 1 98.75 2 LEU B CA 1
ATOM 1145 C C . LEU B 1 2 ? -9.906 10.977 12.258 1 98.75 2 LEU B C 1
ATOM 1147 O O . LEU B 1 2 ? -8.68 11.094 12.266 1 98.75 2 LEU B O 1
ATOM 1151 N N . LYS B 1 3 ? -10.703 11.93 11.781 1 98.81 3 LYS B N 1
ATOM 1152 C CA . LYS B 1 3 ? -10.18 13.18 11.227 1 98.81 3 LYS B CA 1
ATOM 1153 C C . LYS B 1 3 ? -9.398 13.961 12.273 1 98.81 3 LYS B C 1
ATOM 1155 O O . LYS B 1 3 ? -8.445 14.672 11.945 1 98.81 3 LYS B O 1
ATOM 1160 N N . ASP B 1 4 ? -9.734 13.836 13.57 1 98.81 4 ASP B N 1
ATOM 1161 C CA . ASP B 1 4 ? -9.031 14.531 14.641 1 98.81 4 ASP B CA 1
ATOM 1162 C C . ASP B 1 4 ? -7.637 13.945 14.852 1 98.81 4 ASP B C 1
ATOM 1164 O O . ASP B 1 4 ? -6.68 14.68 15.102 1 98.81 4 ASP B O 1
ATOM 1168 N N . GLU B 1 5 ? -7.547 12.609 14.766 1 98.88 5 GLU B N 1
ATOM 1169 C CA . GLU B 1 5 ? -6.227 11.977 14.812 1 98.88 5 GLU B CA 1
ATOM 1170 C C . GLU B 1 5 ? -5.375 12.414 13.625 1 98.88 5 GLU B C 1
ATOM 1172 O O . GLU B 1 5 ? -4.176 12.672 13.773 1 98.88 5 GLU B O 1
ATOM 1177 N N . ALA B 1 6 ? -6.004 12.484 12.453 1 98.94 6 ALA B N 1
ATOM 1178 C CA . ALA B 1 6 ? -5.281 12.93 11.266 1 98.94 6 ALA B CA 1
ATOM 1179 C C . ALA B 1 6 ? -4.727 14.336 11.445 1 98.94 6 ALA B C 1
ATOM 1181 O O . ALA B 1 6 ? -3.58 14.609 11.086 1 98.94 6 ALA B O 1
ATOM 1182 N N . LYS B 1 7 ? -5.52 15.227 11.977 1 98.81 7 LYS B N 1
ATOM 1183 C CA . LYS B 1 7 ? -5.086 16.594 12.219 1 98.81 7 LYS B CA 1
ATOM 1184 C C . LYS B 1 7 ? -3.877 16.641 13.156 1 98.81 7 LYS B C 1
ATOM 1186 O O . LYS B 1 7 ? -2.963 17.438 12.961 1 98.81 7 LYS B O 1
ATOM 1191 N N . LYS B 1 8 ? -3.902 15.781 14.172 1 98.75 8 LYS B N 1
ATOM 1192 C CA . LYS B 1 8 ? -2.771 15.703 15.094 1 98.75 8 LYS B CA 1
ATOM 1193 C C . LYS B 1 8 ? -1.483 15.352 14.352 1 98.75 8 LYS B C 1
ATOM 1195 O O . LYS B 1 8 ? -0.438 15.961 14.594 1 98.75 8 LYS B O 1
ATOM 1200 N N . TYR B 1 9 ? -1.555 14.359 13.484 1 98.75 9 TYR B N 1
ATOM 1201 C CA . TYR B 1 9 ? -0.37 13.953 12.742 1 98.75 9 TYR B CA 1
ATOM 1202 C C . TYR B 1 9 ? 0.049 15.031 11.75 1 98.75 9 TYR B C 1
ATOM 1204 O O . TYR B 1 9 ? 1.243 15.25 11.531 1 98.75 9 TYR B O 1
ATOM 1212 N N . ILE B 1 10 ? -0.906 15.719 11.125 1 98.5 10 ILE B N 1
ATOM 1213 C CA . ILE B 1 10 ? -0.612 16.797 10.188 1 98.5 10 ILE B CA 1
ATOM 1214 C C . ILE B 1 10 ? 0.165 17.906 10.898 1 98.5 10 ILE B C 1
ATOM 1216 O O . ILE B 1 10 ? 1.145 18.422 10.367 1 98.5 10 ILE B O 1
ATOM 1220 N N . GLU B 1 11 ? -0.166 18.188 12.078 1 98.12 11 GLU B N 1
ATOM 1221 C CA . GLU B 1 11 ? 0.385 19.328 12.797 1 98.12 11 GLU B CA 1
ATOM 1222 C C . GLU B 1 11 ? 1.609 18.938 13.609 1 98.12 11 GLU B C 1
ATOM 1224 O O . GLU B 1 11 ? 2.332 19.797 14.117 1 98.12 11 GLU B O 1
ATOM 1229 N N . SER B 1 12 ? 1.837 17.625 13.688 1 98.06 12 SER B N 1
ATOM 1230 C CA . SER B 1 12 ? 2.859 17.125 14.602 1 98.06 12 SER B CA 1
ATOM 1231 C C . SER B 1 12 ? 4.234 17.688 14.242 1 98.06 12 SER B C 1
ATOM 1233 O O . SER B 1 12 ? 5.082 17.859 15.117 1 98.06 12 SER B O 1
ATOM 1235 N N . GLU B 1 13 ? 4.441 17.938 12.969 1 96.12 13 GLU B N 1
ATOM 1236 C CA . GLU B 1 13 ? 5.758 18.391 12.523 1 96.12 13 GLU B CA 1
ATOM 1237 C C . GLU B 1 13 ? 6.016 19.828 12.938 1 96.12 13 GLU B C 1
ATOM 1239 O O . GLU B 1 13 ? 7.168 20.266 13 1 96.12 13 GLU B O 1
ATOM 1244 N N . LEU B 1 14 ? 5.035 20.641 13.258 1 96.88 14 LEU B N 1
ATOM 1245 C CA . LEU B 1 14 ? 5.141 22.078 13.523 1 96.88 14 LEU B CA 1
ATOM 1246 C C . LEU B 1 14 ? 5.918 22.328 14.805 1 96.88 14 LEU B C 1
ATOM 1248 O O . LEU B 1 14 ? 6.539 23.391 14.961 1 96.88 14 LEU B O 1
ATOM 1252 N N . LYS B 1 15 ? 5.973 21.469 15.664 1 96.94 15 LYS B N 1
ATOM 1253 C CA . LYS B 1 15 ? 6.633 21.672 16.953 1 96.94 15 LYS B CA 1
ATOM 1254 C C . LYS B 1 15 ? 8.148 21.656 16.797 1 96.94 15 LYS B C 1
ATOM 1256 O O . LYS B 1 15 ? 8.875 22.031 17.719 1 96.94 15 LYS B O 1
ATOM 1261 N N . TYR B 1 16 ? 8.57 21.344 15.633 1 98 16 TYR B N 1
ATOM 1262 C CA . TYR B 1 16 ? 10.008 21.203 15.445 1 98 16 TYR B CA 1
ATOM 1263 C C . TYR B 1 16 ? 10.578 22.375 14.672 1 98 16 TYR B C 1
ATOM 1265 O O . TYR B 1 16 ? 11.734 22.359 14.25 1 98 16 TYR B O 1
ATOM 1273 N N . GLY B 1 17 ? 9.742 23.406 14.383 1 96.31 17 GLY B N 1
ATOM 1274 C CA . GLY B 1 17 ? 10.188 24.656 13.773 1 96.31 17 GLY B CA 1
ATOM 1275 C C . GLY B 1 17 ? 10.867 24.453 12.438 1 96.31 17 GLY B C 1
ATOM 1276 O O . GLY B 1 17 ? 10.305 23.828 11.531 1 96.31 17 GLY B O 1
ATOM 1277 N N . ASP B 1 18 ? 12.141 24.828 12.414 1 96.38 18 ASP B N 1
ATOM 1278 C CA . ASP B 1 18 ? 12.891 24.812 11.164 1 96.38 18 ASP B CA 1
ATOM 1279 C C . ASP B 1 18 ? 13.25 23.391 10.758 1 96.38 18 ASP B C 1
ATOM 1281 O O . ASP B 1 18 ? 13.648 23.141 9.617 1 96.38 18 ASP B O 1
ATOM 1285 N N . LYS B 1 19 ? 13.109 22.453 11.641 1 97.69 19 LYS B N 1
ATOM 1286 C CA . LYS B 1 19 ? 13.445 21.047 11.367 1 97.69 19 LYS B CA 1
ATOM 1287 C C . LYS B 1 19 ? 12.195 20.234 11.062 1 97.69 19 LYS B C 1
ATOM 1289 O O . LYS B 1 19 ? 12.242 19 11.039 1 97.69 19 LYS B O 1
ATOM 1294 N N . LYS B 1 20 ? 11.031 20.875 10.812 1 97.44 20 LYS B N 1
ATOM 1295 C CA . LYS B 1 20 ? 9.742 20.203 10.695 1 97.44 20 LYS B CA 1
ATOM 1296 C C . LYS B 1 20 ? 9.766 19.156 9.578 1 97.44 20 LYS B C 1
ATOM 1298 O O . LYS B 1 20 ? 9.125 18.109 9.688 1 97.44 20 LYS B O 1
ATOM 1303 N N . GLU B 1 21 ? 10.547 19.422 8.547 1 97.19 21 GLU B N 1
ATOM 1304 C CA . GLU B 1 21 ? 10.57 18.516 7.402 1 97.19 21 GLU B CA 1
ATOM 1305 C C . GLU B 1 21 ? 11.117 17.141 7.801 1 97.19 21 GLU B C 1
ATOM 1307 O O . GLU B 1 21 ? 10.75 16.125 7.211 1 97.19 21 GLU B O 1
ATOM 1312 N N . LEU B 1 22 ? 11.969 17.078 8.812 1 98.19 22 LEU B N 1
ATOM 1313 C CA . LEU B 1 22 ? 12.586 15.844 9.289 1 98.19 22 LEU B CA 1
ATOM 1314 C C . LEU B 1 22 ? 11.586 15 10.07 1 98.19 22 LEU B C 1
ATOM 1316 O O . LEU B 1 22 ? 11.82 13.82 10.32 1 98.19 22 LEU B O 1
ATOM 1320 N N . TYR B 1 23 ? 10.461 15.578 10.438 1 98.19 23 TYR B N 1
ATOM 1321 C CA . TYR B 1 23 ? 9.461 14.906 11.258 1 98.19 23 TYR B CA 1
ATOM 1322 C C . TYR B 1 23 ? 8.133 14.789 10.516 1 98.19 23 TYR B C 1
ATOM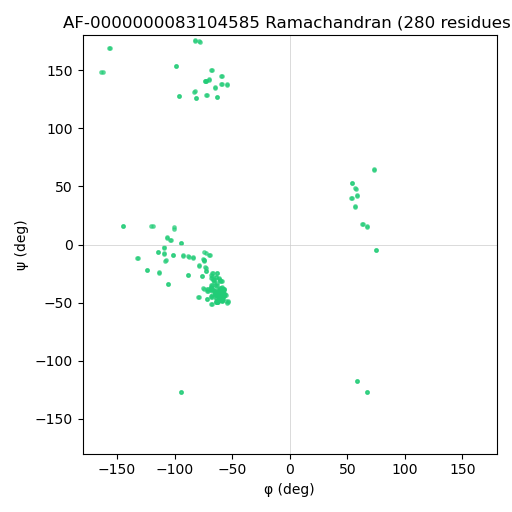 1324 O O . TYR B 1 23 ? 7.094 14.523 11.133 1 98.19 23 TYR B O 1
ATOM 1332 N N . HIS B 1 24 ? 8.141 14.977 9.211 1 97.69 24 HIS B N 1
ATOM 1333 C CA . HIS B 1 24 ? 6.961 14.992 8.352 1 97.69 24 HIS B CA 1
ATOM 1334 C C . HIS B 1 24 ? 6.387 13.594 8.18 1 97.69 24 HIS B C 1
ATOM 1336 O O . HIS B 1 24 ? 7.129 12.641 7.926 1 97.69 24 HIS B O 1
ATOM 1342 N N . TYR B 1 25 ? 5.125 13.461 8.414 1 98.56 25 TYR B N 1
ATOM 1343 C CA . TYR B 1 25 ? 4.383 12.281 7.98 1 98.56 25 TYR B CA 1
ATOM 1344 C C . TYR B 1 25 ? 3.686 12.539 6.648 1 98.56 25 TYR B C 1
ATOM 1346 O O . TYR B 1 25 ? 2.957 13.523 6.5 1 98.56 25 TYR B O 1
ATOM 1354 N N . ASN B 1 26 ? 3.891 11.656 5.656 1 98.5 26 ASN B N 1
ATOM 1355 C CA . ASN B 1 26 ? 3.207 11.836 4.383 1 98.5 26 ASN B CA 1
ATOM 1356 C C . ASN B 1 26 ? 1.752 11.383 4.453 1 98.5 26 ASN B C 1
ATOM 1358 O O . ASN B 1 26 ? 1.313 10.852 5.477 1 98.5 26 ASN B O 1
ATOM 1362 N N . CYS B 1 27 ? 1.018 11.586 3.432 1 98.81 27 CYS B N 1
ATOM 1363 C CA . CYS B 1 27 ? -0.424 11.359 3.4 1 98.81 27 CYS B CA 1
ATOM 1364 C C . CYS B 1 27 ? -0.764 9.922 3.764 1 98.81 27 CYS B C 1
ATOM 1366 O O . CYS B 1 27 ? -1.729 9.672 4.488 1 98.81 27 CYS B O 1
ATOM 1368 N N . ALA B 1 28 ? -0.021 8.938 3.207 1 98.94 28 ALA B N 1
ATOM 1369 C CA . ALA B 1 28 ? -0.271 7.531 3.518 1 98.94 28 ALA B CA 1
ATOM 1370 C C . ALA B 1 28 ? -0.013 7.242 4.996 1 98.94 28 ALA B C 1
ATOM 1372 O O . ALA B 1 28 ? -0.826 6.598 5.66 1 98.94 28 ALA B O 1
ATOM 1373 N N . GLU B 1 29 ? 1.104 7.723 5.52 1 98.94 29 GLU B N 1
ATOM 1374 C CA . GLU B 1 29 ? 1.453 7.555 6.926 1 98.94 29 GLU B CA 1
ATOM 1375 C C . GLU B 1 29 ? 0.393 8.164 7.836 1 98.94 29 GLU B C 1
ATOM 1377 O O . GLU B 1 29 ? 0 7.562 8.836 1 98.94 29 GLU B O 1
ATOM 1382 N N . ILE B 1 30 ? -0.016 9.359 7.492 1 98.94 30 ILE B N 1
ATOM 1383 C CA . ILE B 1 30 ? -0.974 10.062 8.344 1 98.94 30 ILE B CA 1
ATOM 1384 C C . ILE B 1 30 ? -2.254 9.234 8.461 1 98.94 30 ILE B C 1
ATOM 1386 O O . ILE B 1 30 ? -2.764 9.031 9.57 1 98.94 30 ILE B O 1
ATOM 1390 N N . ILE B 1 31 ? -2.756 8.742 7.355 1 99 31 ILE B N 1
ATOM 1391 C CA . ILE B 1 31 ? -4.004 7.988 7.375 1 99 31 ILE B CA 1
ATOM 1392 C C . ILE B 1 31 ? -3.822 6.711 8.195 1 99 31 ILE B C 1
ATOM 1394 O O . ILE B 1 31 ? -4.605 6.434 9.102 1 99 31 ILE B O 1
ATOM 1398 N N . LEU B 1 32 ? -2.754 5.934 7.926 1 98.94 32 LEU B N 1
ATOM 1399 C CA . LEU B 1 32 ? -2.588 4.668 8.633 1 98.94 32 LEU B CA 1
ATOM 1400 C C . LEU B 1 32 ? -2.303 4.906 10.117 1 98.94 32 LEU B C 1
ATOM 1402 O O . LEU B 1 32 ? -2.863 4.227 10.977 1 98.94 32 LEU B O 1
ATOM 1406 N N . ASN B 1 33 ? -1.411 5.852 10.422 1 98.94 33 ASN B N 1
ATOM 1407 C CA . ASN B 1 33 ? -1.106 6.148 11.812 1 98.94 33 ASN B CA 1
ATOM 1408 C C . ASN B 1 33 ? -2.346 6.613 12.57 1 98.94 33 ASN B C 1
ATOM 1410 O O . ASN B 1 33 ? -2.541 6.254 13.734 1 98.94 33 ASN B O 1
ATOM 1414 N N . SER B 1 34 ? -3.107 7.461 11.945 1 98.94 34 SER B N 1
ATOM 1415 C CA . SER B 1 34 ? -4.348 7.906 12.57 1 98.94 34 SER B CA 1
ATOM 1416 C C . SER B 1 34 ? -5.273 6.73 12.859 1 98.94 34 SER B C 1
ATOM 1418 O O . SER B 1 34 ? -5.867 6.652 13.938 1 98.94 34 SER B O 1
ATOM 1420 N N . CYS B 1 35 ? -5.438 5.836 11.898 1 98.94 35 CYS B N 1
ATOM 1421 C CA . CYS B 1 35 ? -6.246 4.641 12.109 1 98.94 35 CYS B CA 1
ATOM 1422 C C . CYS B 1 35 ? -5.676 3.797 13.25 1 98.94 35 CYS B C 1
ATOM 1424 O O . CYS B 1 35 ? -6.43 3.256 14.062 1 98.94 35 CYS B O 1
ATOM 1426 N N . ASN B 1 36 ? -4.34 3.668 13.227 1 98.94 36 ASN B N 1
ATOM 1427 C CA . ASN B 1 36 ? -3.684 2.906 14.281 1 98.94 36 ASN B CA 1
ATOM 1428 C C . ASN B 1 36 ? -4.086 3.408 15.664 1 98.94 36 ASN B C 1
ATOM 1430 O O . ASN B 1 36 ? -4.457 2.617 16.531 1 98.94 36 ASN B O 1
ATOM 1434 N N . ASP B 1 37 ? -4.02 4.676 15.891 1 98.81 37 ASP B N 1
ATOM 1435 C CA . ASP B 1 37 ? -4.328 5.285 17.172 1 98.81 37 ASP B CA 1
ATOM 1436 C C . ASP B 1 37 ? -5.828 5.242 17.453 1 98.81 37 ASP B C 1
ATOM 1438 O O . ASP B 1 37 ? -6.25 4.852 18.547 1 98.81 37 ASP B O 1
ATOM 1442 N N . TYR B 1 38 ? -6.617 5.609 16.5 1 98.88 38 TYR B N 1
ATOM 1443 C CA . TYR B 1 38 ? -8.055 5.766 16.688 1 98.88 38 TYR B CA 1
ATOM 1444 C C . TYR B 1 38 ? -8.719 4.418 16.969 1 98.88 38 TYR B C 1
ATOM 1446 O O . TYR B 1 38 ? -9.625 4.324 17.797 1 98.88 38 TYR B O 1
ATOM 1454 N N . TYR B 1 39 ? -8.25 3.404 16.281 1 98.75 39 TYR B N 1
ATOM 1455 C CA . TYR B 1 39 ? -8.883 2.096 16.406 1 98.75 39 TYR B CA 1
ATOM 1456 C C . TYR B 1 39 ? -8.055 1.166 17.281 1 98.75 39 TYR B C 1
ATOM 1458 O O . TYR B 1 39 ? -8.352 -0.026 17.391 1 98.75 39 TYR B O 1
ATOM 1466 N N . ASN B 1 40 ? -6.945 1.688 17.859 1 98.56 40 ASN B N 1
ATOM 1467 C CA . ASN B 1 40 ? -6.078 0.908 18.75 1 98.56 40 ASN B CA 1
ATOM 1468 C C . ASN B 1 40 ? -5.617 -0.381 18.078 1 98.56 40 ASN B C 1
ATOM 1470 O O . ASN B 1 40 ? -5.766 -1.468 18.625 1 98.56 40 ASN B O 1
ATOM 1474 N N . LEU B 1 41 ? -5.062 -0.239 16.906 1 98.69 41 LEU B N 1
ATOM 1475 C CA . LEU B 1 41 ? -4.688 -1.401 16.109 1 98.69 41 LEU B CA 1
ATOM 1476 C C . LEU B 1 41 ? -3.379 -2.004 16.609 1 98.69 41 LEU B C 1
ATOM 1478 O O . LEU B 1 41 ? -3.039 -3.137 16.25 1 98.69 41 LEU B O 1
ATOM 1482 N N . ASN B 1 42 ? -2.549 -1.328 17.375 1 98.56 42 ASN B N 1
ATOM 1483 C CA . ASN B 1 42 ? -1.296 -1.806 17.953 1 98.56 42 ASN B CA 1
ATOM 1484 C C . ASN B 1 42 ? -0.335 -2.293 16.875 1 98.56 42 ASN B C 1
ATOM 1486 O O . ASN B 1 42 ? 0.186 -3.406 16.953 1 98.56 42 ASN B O 1
ATOM 1490 N N . LEU B 1 43 ? -0.19 -1.499 15.898 1 98.81 43 LEU B N 1
ATOM 1491 C CA . LEU B 1 43 ? 0.708 -1.836 14.797 1 98.81 43 LEU B CA 1
ATOM 1492 C C . LEU B 1 43 ? 2.166 -1.714 15.227 1 98.81 43 LEU B C 1
ATOM 1494 O O . LEU B 1 43 ? 2.523 -0.795 15.969 1 98.81 43 LEU B O 1
ATOM 1498 N N . ASP B 1 44 ? 2.98 -2.639 14.766 1 98.56 44 ASP B N 1
ATOM 1499 C CA . ASP B 1 44 ? 4.406 -2.514 15.047 1 98.56 44 ASP B CA 1
ATOM 1500 C C . ASP B 1 44 ? 5.082 -1.569 14.055 1 98.56 44 ASP B C 1
ATOM 1502 O O . ASP B 1 44 ? 4.445 -1.09 13.109 1 98.56 44 ASP B O 1
ATOM 1506 N N . SER B 1 45 ? 6.32 -1.294 14.25 1 98.38 45 SER B N 1
ATOM 1507 C CA . SER B 1 45 ? 7.055 -0.309 13.461 1 98.38 45 SER B CA 1
ATOM 1508 C C . SER B 1 45 ? 7.156 -0.735 12 1 98.38 45 SER B C 1
ATOM 1510 O O . SER B 1 45 ? 7.105 0.104 11.094 1 98.38 45 SER B O 1
ATOM 1512 N N . LYS B 1 46 ? 7.285 -2.029 11.727 1 98.62 46 LYS B N 1
ATOM 1513 C CA . LYS B 1 46 ? 7.441 -2.5 10.352 1 98.62 46 LYS B CA 1
ATOM 1514 C C . LYS B 1 46 ? 6.156 -2.293 9.555 1 98.62 46 LYS B C 1
ATOM 1516 O O . LYS B 1 46 ? 6.207 -2.01 8.352 1 98.62 46 LYS B O 1
ATOM 1521 N N . THR B 1 47 ? 4.992 -2.486 10.227 1 98.81 47 THR B N 1
ATOM 1522 C CA . THR B 1 47 ? 3.725 -2.225 9.547 1 98.81 47 THR B CA 1
ATOM 1523 C C . THR B 1 47 ? 3.637 -0.766 9.109 1 98.81 47 THR B C 1
ATOM 1525 O O . THR B 1 47 ? 3.262 -0.475 7.973 1 98.81 47 THR B O 1
ATOM 1528 N N . LEU B 1 48 ? 4.074 0.098 10 1 98.75 48 LEU B N 1
ATOM 1529 C CA . LEU B 1 48 ? 4.016 1.525 9.711 1 98.75 48 LEU B CA 1
ATOM 1530 C C . LEU B 1 48 ? 5.047 1.907 8.648 1 98.75 48 LEU B C 1
ATOM 1532 O O . LEU B 1 48 ? 4.75 2.684 7.742 1 98.75 48 LEU B O 1
ATOM 1536 N N . LYS B 1 49 ? 6.227 1.322 8.68 1 98.88 49 LYS B N 1
ATOM 1537 C CA . LYS B 1 49 ? 7.285 1.594 7.711 1 98.88 49 LYS B CA 1
ATOM 1538 C C . LYS B 1 49 ? 6.91 1.076 6.328 1 98.88 49 LYS B C 1
ATOM 1540 O O . LYS B 1 49 ? 7.277 1.673 5.312 1 98.88 49 LYS B O 1
ATOM 1545 N N . ALA B 1 50 ? 6.109 0.051 6.27 1 98.94 50 ALA B N 1
ATOM 1546 C CA . ALA B 1 50 ? 5.711 -0.568 5.008 1 98.94 50 ALA B CA 1
ATOM 1547 C C . ALA B 1 50 ? 4.914 0.407 4.145 1 98.94 50 ALA B C 1
ATOM 1549 O O . ALA B 1 50 ? 4.926 0.311 2.916 1 98.94 50 ALA B O 1
ATOM 1550 N N . ILE B 1 51 ? 4.273 1.401 4.762 1 98.94 51 ILE B N 1
ATOM 1551 C CA . ILE B 1 51 ? 3.332 2.225 4.012 1 98.94 51 ILE B CA 1
ATOM 1552 C C . ILE B 1 51 ? 3.988 3.553 3.645 1 98.94 51 ILE B C 1
ATOM 1554 O O . ILE B 1 51 ? 3.465 4.301 2.816 1 98.94 51 ILE B O 1
ATOM 1558 N N . THR B 1 52 ? 5.199 3.846 4.203 1 98.94 52 THR B N 1
ATOM 1559 C CA . THR B 1 52 ? 5.887 5.121 4.027 1 98.94 52 THR B CA 1
ATOM 1560 C C . THR B 1 52 ? 6.156 5.391 2.549 1 98.94 52 THR B C 1
ATOM 1562 O O . THR B 1 52 ? 5.949 6.508 2.068 1 98.94 52 THR B O 1
ATOM 1565 N N . PRO B 1 53 ? 6.473 4.402 1.693 1 98.94 53 PRO B N 1
ATOM 1566 C CA . PRO B 1 53 ? 6.766 4.672 0.283 1 98.94 53 PRO B CA 1
ATOM 1567 C C . PRO B 1 53 ? 5.527 5.098 -0.503 1 98.94 53 PRO B C 1
ATOM 1569 O O . PRO B 1 53 ? 5.645 5.543 -1.648 1 98.94 53 PRO B O 1
ATOM 1572 N N . PHE B 1 54 ? 4.418 4.992 0.077 1 98.94 54 PHE B N 1
ATOM 1573 C CA . PHE B 1 54 ? 3.188 5.254 -0.661 1 98.94 54 PHE B CA 1
ATOM 1574 C C . PHE B 1 54 ? 2.873 6.746 -0.679 1 98.94 54 PHE B C 1
ATOM 1576 O O . PHE B 1 54 ? 2.016 7.195 -1.44 1 98.94 54 PHE B O 1
ATOM 1583 N N . GLY B 1 55 ? 3.582 7.531 0.135 1 98.75 55 GLY B N 1
ATOM 1584 C CA . GLY B 1 55 ? 3.412 8.977 0.136 1 98.75 55 GLY B CA 1
ATOM 1585 C C . GLY B 1 55 ? 3.697 9.609 -1.211 1 98.75 55 GLY B C 1
ATOM 1586 O O . GLY B 1 55 ? 4.602 9.18 -1.93 1 98.75 55 GLY B O 1
ATOM 1587 N N . GLY B 1 56 ? 2.916 10.68 -1.516 1 98.19 56 GLY B N 1
ATOM 1588 C CA . GLY B 1 56 ? 3.109 11.344 -2.795 1 98.19 56 GLY B CA 1
ATOM 1589 C C . GLY B 1 56 ? 2.723 10.484 -3.98 1 98.19 56 GLY B C 1
ATOM 1590 O O . GLY B 1 56 ? 3.076 10.789 -5.121 1 98.19 56 GLY B O 1
ATOM 1591 N N . GLY B 1 57 ? 1.987 9.383 -3.752 1 98.56 57 GLY B N 1
ATOM 1592 C CA . GLY B 1 57 ? 1.685 8.453 -4.824 1 98.56 57 GLY B CA 1
ATOM 1593 C C . GLY B 1 57 ? 2.879 7.613 -5.242 1 98.56 57 GLY B C 1
ATOM 1594 O O . GLY B 1 57 ? 3.352 7.723 -6.379 1 98.56 57 GLY B O 1
ATOM 1595 N N . LEU B 1 58 ? 3.359 6.777 -4.332 1 98.81 58 LEU B N 1
ATOM 1596 C CA . LEU B 1 58 ? 4.535 5.938 -4.543 1 98.81 58 LEU B CA 1
ATOM 1597 C C . LEU B 1 58 ? 5.746 6.789 -4.906 1 98.81 58 LEU B C 1
ATOM 1599 O O . LEU B 1 58 ? 6.539 6.406 -5.773 1 98.81 58 LEU B O 1
ATOM 1603 N N . CYS B 1 59 ? 5.812 7.992 -4.383 1 98.69 59 CYS B N 1
ATOM 1604 C CA . CYS B 1 59 ? 6.895 8.945 -4.605 1 98.69 59 CYS B CA 1
ATOM 1605 C C . CYS B 1 59 ? 6.973 9.352 -6.07 1 98.69 59 CYS B C 1
ATOM 1607 O O . CYS B 1 59 ? 8 9.852 -6.527 1 98.69 59 CYS B O 1
ATOM 1609 N N . SER B 1 60 ? 5.949 9.133 -6.836 1 98.69 60 SER B N 1
ATOM 1610 C CA . SER B 1 60 ? 5.992 9.359 -8.273 1 98.69 60 SER B CA 1
ATOM 1611 C C . SER B 1 60 ? 4.656 9.875 -8.797 1 98.69 60 SER B C 1
ATOM 1613 O O . SER B 1 60 ? 4.348 9.727 -9.984 1 98.69 60 SER B O 1
ATOM 1615 N N . GLU B 1 61 ? 3.838 10.336 -7.84 1 98.12 61 GLU B N 1
ATOM 1616 C CA . GLU B 1 61 ? 2.541 10.922 -8.156 1 98.12 61 GLU B CA 1
ATOM 1617 C C . GLU B 1 61 ? 1.652 9.938 -8.906 1 98.12 61 GLU B C 1
ATOM 1619 O O . GLU B 1 61 ? 1.024 10.297 -9.906 1 98.12 61 GLU B O 1
ATOM 1624 N N . LYS B 1 62 ? 1.659 8.734 -8.477 1 97.69 62 LYS B N 1
ATOM 1625 C CA . LYS B 1 62 ? 0.751 7.695 -8.961 1 97.69 62 LYS B CA 1
ATOM 1626 C C . LYS B 1 62 ? -0.478 7.578 -8.07 1 97.69 62 LYS B C 1
ATOM 1628 O O . LYS B 1 62 ? -1.162 8.57 -7.809 1 97.69 62 LYS B O 1
ATOM 1633 N N . THR B 1 63 ? -0.805 6.402 -7.586 1 98.31 63 THR B N 1
ATOM 1634 C CA . THR B 1 63 ? -1.983 6.227 -6.742 1 98.31 63 THR B CA 1
ATOM 1635 C C . THR B 1 63 ? -1.848 7.023 -5.449 1 98.31 63 THR B C 1
ATOM 1637 O O . THR B 1 63 ? -0.837 6.918 -4.75 1 98.31 63 THR B O 1
ATOM 1640 N N . CYS B 1 64 ? -2.834 7.844 -5.156 1 98.75 64 CYS B N 1
ATOM 1641 C CA . CYS B 1 64 ? -2.83 8.766 -4.023 1 98.75 64 CYS B CA 1
ATOM 1642 C C . CYS B 1 64 ? -2.562 8.023 -2.721 1 98.75 64 CYS B C 1
ATOM 1644 O O . CYS B 1 64 ? -3.152 6.969 -2.469 1 98.75 64 CYS B O 1
ATOM 1646 N N . GLY B 1 65 ? -1.733 8.555 -1.839 1 98.88 65 GLY B N 1
ATOM 1647 C CA . GLY B 1 65 ? -1.366 7.961 -0.564 1 98.88 65 GLY B CA 1
ATOM 1648 C C . GLY B 1 65 ? -2.527 7.863 0.407 1 98.88 65 GLY B C 1
ATOM 1649 O O . GLY B 1 65 ? -2.566 6.969 1.251 1 98.88 65 GLY B O 1
ATOM 1650 N N . ILE B 1 66 ? -3.492 8.805 0.32 1 98.94 66 ILE B N 1
ATOM 1651 C CA . ILE B 1 66 ? -4.668 8.758 1.183 1 98.94 66 ILE B CA 1
ATOM 1652 C C . ILE B 1 66 ? -5.43 7.453 0.943 1 98.94 66 ILE B C 1
ATOM 1654 O O . ILE B 1 66 ? -5.801 6.762 1.894 1 98.94 66 ILE B O 1
ATOM 1658 N N . ILE B 1 67 ? -5.586 7.059 -0.317 1 98.88 67 ILE B N 1
ATOM 1659 C CA . ILE B 1 67 ? -6.32 5.84 -0.65 1 98.88 67 ILE B CA 1
ATOM 1660 C C . ILE B 1 67 ? -5.535 4.617 -0.179 1 98.88 67 ILE B C 1
ATOM 1662 O O . ILE B 1 67 ? -6.113 3.672 0.358 1 98.88 67 ILE B O 1
ATOM 1666 N N . THR B 1 68 ? -4.199 4.633 -0.329 1 98.88 68 THR B N 1
ATOM 1667 C CA . THR B 1 68 ? -3.402 3.465 0.026 1 98.88 68 THR B CA 1
ATOM 1668 C C . THR B 1 68 ? -3.285 3.33 1.542 1 98.88 68 THR B C 1
ATOM 1670 O O . THR B 1 68 ? -3.299 2.219 2.076 1 98.88 68 THR B O 1
ATOM 1673 N N . GLY B 1 69 ? -3.154 4.438 2.266 1 98.94 69 GLY B N 1
ATOM 1674 C CA . GLY B 1 69 ? -3.193 4.371 3.719 1 98.94 69 GLY B CA 1
ATOM 1675 C C . GLY B 1 69 ? -4.477 3.766 4.254 1 98.94 69 GLY B C 1
ATOM 1676 O O . GLY B 1 69 ? -4.445 2.936 5.164 1 98.94 69 GLY B O 1
ATOM 1677 N N . GLY B 1 70 ? -5.598 4.188 3.672 1 98.94 70 GLY B N 1
ATOM 1678 C CA . GLY B 1 70 ? -6.879 3.631 4.066 1 98.94 70 GLY B CA 1
ATOM 1679 C C . GLY B 1 70 ? -7.008 2.152 3.754 1 98.94 70 GLY B C 1
ATOM 1680 O O . GLY B 1 70 ? -7.527 1.384 4.566 1 98.94 70 GLY B O 1
ATOM 1681 N N . ALA B 1 71 ? -6.551 1.763 2.561 1 98.94 71 ALA B N 1
ATOM 1682 C CA . ALA B 1 71 ? -6.578 0.352 2.184 1 98.94 71 ALA B CA 1
ATOM 1683 C C . ALA B 1 71 ? -5.77 -0.495 3.16 1 98.94 71 ALA B C 1
ATOM 1685 O O . ALA B 1 71 ? -6.191 -1.587 3.547 1 98.94 71 ALA B O 1
ATOM 1686 N N . ALA B 1 72 ? -4.59 0.006 3.555 1 99 72 ALA B N 1
ATOM 1687 C CA . ALA B 1 72 ? -3.768 -0.712 4.523 1 99 72 ALA B CA 1
ATOM 1688 C C . ALA B 1 72 ? -4.508 -0.896 5.844 1 99 72 ALA B C 1
ATOM 1690 O O . ALA B 1 72 ? -4.48 -1.98 6.434 1 99 72 ALA B O 1
ATOM 1691 N N . ALA B 1 73 ? -5.176 0.14 6.324 1 98.94 73 ALA B N 1
ATOM 1692 C CA . ALA B 1 73 ? -5.949 0.041 7.559 1 98.94 73 ALA B CA 1
ATOM 1693 C C . ALA B 1 73 ? -7.055 -1 7.43 1 98.94 73 ALA B C 1
ATOM 1695 O O . ALA B 1 73 ? -7.262 -1.812 8.336 1 98.94 73 ALA B O 1
ATOM 1696 N N . ILE B 1 74 ? -7.746 -0.997 6.309 1 98.94 74 ILE B N 1
ATOM 1697 C CA . ILE B 1 74 ? -8.797 -1.979 6.047 1 98.94 74 ILE B CA 1
ATOM 1698 C C . ILE B 1 74 ? -8.203 -3.387 6.086 1 98.94 74 ILE B C 1
ATOM 1700 O O . ILE B 1 74 ? -8.797 -4.301 6.66 1 98.94 74 ILE B O 1
ATOM 1704 N N . GLY B 1 75 ? -7.031 -3.537 5.492 1 98.94 75 GLY B N 1
ATOM 1705 C CA . GLY B 1 75 ? -6.363 -4.828 5.52 1 98.94 75 GLY B CA 1
ATOM 1706 C C . GLY B 1 75 ? -6.086 -5.332 6.926 1 98.94 75 GLY B C 1
ATOM 1707 O O . GLY B 1 75 ? -6.426 -6.469 7.262 1 98.94 75 GLY B O 1
ATOM 1708 N N . VAL B 1 76 ? -5.543 -4.488 7.715 1 98.88 76 VAL B N 1
ATOM 1709 C CA . VAL B 1 76 ? -5.211 -4.844 9.094 1 98.88 76 VAL B CA 1
ATOM 1710 C C . VAL B 1 76 ? -6.477 -5.234 9.844 1 98.88 76 VAL B C 1
ATOM 1712 O O . VAL B 1 76 ? -6.469 -6.18 10.641 1 98.88 76 VAL B O 1
ATOM 1715 N N . MET B 1 77 ? -7.516 -4.621 9.602 1 98.81 77 MET B N 1
ATOM 1716 C CA . MET B 1 77 ? -8.719 -4.75 10.422 1 98.81 77 MET B CA 1
ATOM 1717 C C . MET B 1 77 ? -9.586 -5.898 9.93 1 98.81 77 MET B C 1
ATOM 1719 O O . MET B 1 77 ? -10.305 -6.52 10.719 1 98.81 77 MET B O 1
ATOM 1723 N N . PHE B 1 78 ? -9.5 -6.27 8.609 1 98.81 78 PHE B N 1
ATOM 1724 C CA . PHE B 1 78 ? -10.594 -7.098 8.109 1 98.81 78 PHE B CA 1
ATOM 1725 C C . PHE B 1 78 ? -10.047 -8.289 7.32 1 98.81 78 PHE B C 1
ATOM 1727 O O . PHE B 1 78 ? -10.805 -9.18 6.93 1 98.81 78 PHE B O 1
ATOM 1734 N N . THR B 1 79 ? -8.719 -8.273 7.004 1 98.81 79 THR B N 1
ATOM 1735 C CA . THR B 1 79 ? -8.18 -9.461 6.352 1 98.81 79 THR B CA 1
ATOM 1736 C C . THR B 1 79 ? -8.25 -10.672 7.277 1 98.81 79 THR B C 1
ATOM 1738 O O . THR B 1 79 ? -7.883 -10.578 8.453 1 98.81 79 THR B O 1
ATOM 1741 N N . GLU B 1 80 ? -8.672 -11.75 6.742 1 98.44 80 GLU B N 1
ATOM 1742 C CA . GLU B 1 80 ? -8.789 -12.984 7.504 1 98.44 80 GLU B CA 1
ATOM 1743 C C . GLU B 1 80 ? -7.594 -13.898 7.266 1 98.44 80 GLU B C 1
ATOM 1745 O O . GLU B 1 80 ? -6.941 -13.82 6.223 1 98.44 80 GLU B O 1
ATOM 1750 N N . ASP B 1 81 ? -7.332 -14.75 8.289 1 97.88 81 ASP B N 1
ATOM 1751 C CA . ASP B 1 81 ? -6.355 -15.812 8.062 1 97.88 81 ASP B CA 1
ATOM 1752 C C . ASP B 1 81 ? -6.879 -16.828 7.059 1 97.88 81 ASP B C 1
ATOM 1754 O O . ASP B 1 81 ? -8.086 -17.031 6.945 1 97.88 81 ASP B O 1
ATOM 1758 N N . LYS B 1 82 ? -5.938 -17.422 6.348 1 96.31 82 LYS B N 1
ATOM 1759 C CA . LYS B 1 82 ? -6.324 -18.516 5.465 1 96.31 82 LYS B CA 1
ATOM 1760 C C . LYS B 1 82 ? -6.73 -19.75 6.266 1 96.31 82 LYS B C 1
ATOM 1762 O O . LYS B 1 82 ? -6.172 -20.016 7.332 1 96.31 82 LYS B O 1
ATOM 1767 N N . PRO B 1 83 ? -7.762 -20.547 5.863 1 98.12 83 PRO B N 1
ATOM 1768 C CA . PRO B 1 83 ? -8.461 -20.438 4.582 1 98.12 83 PRO B CA 1
ATOM 1769 C C . PRO B 1 83 ? -9.547 -19.359 4.59 1 98.12 83 PRO B C 1
ATOM 1771 O O . PRO B 1 83 ? -10.312 -19.266 5.555 1 98.12 83 PRO B O 1
ATOM 1774 N N . SER B 1 84 ? -9.531 -18.5 3.521 1 98.5 84 SER B N 1
ATOM 1775 C CA . SER B 1 84 ? -10.531 -17.453 3.398 1 98.5 84 SER B CA 1
ATOM 1776 C C . SER B 1 84 ? -10.578 -16.891 1.979 1 98.5 84 SER B C 1
ATOM 1778 O O . SER B 1 84 ? -9.555 -16.812 1.301 1 98.5 84 SER B O 1
ATOM 1780 N N . LEU B 1 85 ? -11.727 -16.469 1.568 1 98.06 85 LEU B N 1
ATOM 1781 C CA . LEU B 1 85 ? -11.867 -15.727 0.317 1 98.06 85 LEU B CA 1
ATOM 1782 C C . LEU B 1 85 ? -11.672 -14.227 0.544 1 98.06 85 LEU B C 1
ATOM 1784 O O . LEU B 1 85 ? -11.523 -13.461 -0.413 1 98.06 85 LEU B O 1
ATOM 1788 N N . ASN B 1 86 ? -11.625 -13.805 1.771 1 98.5 86 ASN B N 1
ATOM 1789 C CA . ASN B 1 86 ? -11.523 -12.398 2.145 1 98.5 86 ASN B CA 1
ATOM 1790 C C . ASN B 1 86 ? -12.625 -11.562 1.488 1 98.5 86 ASN B C 1
ATOM 1792 O O . ASN B 1 86 ? -12.375 -10.438 1.056 1 98.5 86 ASN B O 1
ATOM 1796 N N . SER B 1 87 ? -13.82 -12.094 1.424 1 98.5 87 SER B N 1
ATOM 1797 C CA . SER B 1 87 ? -14.914 -11.43 0.722 1 98.5 87 SER B CA 1
ATOM 1798 C C . SER B 1 87 ? -15.289 -10.117 1.397 1 98.5 87 SER B C 1
ATOM 1800 O O . SER B 1 87 ? -15.531 -9.109 0.723 1 98.5 87 SER B O 1
ATOM 1802 N N . LYS B 1 88 ? -15.367 -10.109 2.707 1 98.5 88 LYS B N 1
ATOM 1803 C CA . LYS B 1 88 ? -15.719 -8.891 3.43 1 98.5 88 LYS B CA 1
ATOM 1804 C C . LYS B 1 88 ? -14.664 -7.809 3.229 1 98.5 88 LYS B C 1
ATOM 1806 O O . LYS B 1 88 ? -14.992 -6.652 2.941 1 98.5 88 LYS B O 1
ATOM 1811 N N . MET B 1 89 ? -13.406 -8.148 3.406 1 98.81 89 MET B N 1
ATOM 1812 C CA . MET B 1 89 ? -12.312 -7.199 3.201 1 98.81 89 MET B CA 1
ATOM 1813 C C . MET B 1 89 ? -12.344 -6.629 1.788 1 98.81 89 MET B C 1
ATOM 1815 O O . MET B 1 89 ? -12.18 -5.422 1.598 1 98.81 89 MET B O 1
ATOM 1819 N N . LYS B 1 90 ? -12.586 -7.473 0.833 1 98.88 90 LYS B N 1
ATOM 1820 C CA . LYS B 1 90 ? -12.664 -7.035 -0.558 1 98.88 90 LYS B CA 1
ATOM 1821 C C . LYS B 1 90 ? -13.805 -6.047 -0.76 1 98.88 90 LYS B C 1
ATOM 1823 O O . LYS B 1 90 ? -13.648 -5.035 -1.45 1 98.88 90 LYS B O 1
ATOM 1828 N N . GLU B 1 91 ? -14.898 -6.359 -0.191 1 98.81 91 GLU B N 1
ATOM 1829 C CA . GLU B 1 91 ? -16.062 -5.492 -0.296 1 98.81 91 GLU B CA 1
ATOM 1830 C C . GLU B 1 91 ? -15.789 -4.117 0.305 1 98.81 91 GLU B C 1
ATOM 1832 O O . GLU B 1 91 ? -16.109 -3.094 -0.304 1 98.81 91 GLU B O 1
ATOM 1837 N N . ILE B 1 92 ? -15.242 -4.082 1.471 1 98.94 92 ILE B N 1
ATOM 1838 C CA . ILE B 1 92 ? -14.945 -2.826 2.15 1 98.94 92 ILE B CA 1
ATOM 1839 C C . ILE B 1 92 ? -13.945 -2.02 1.325 1 98.94 92 ILE B C 1
ATOM 1841 O O . ILE B 1 92 ? -14.086 -0.805 1.172 1 98.94 92 ILE B O 1
ATOM 1845 N N . THR B 1 93 ? -12.922 -2.699 0.791 1 98.94 93 THR B N 1
ATOM 1846 C CA . THR B 1 93 ? -11.906 -2.031 -0.015 1 98.94 93 THR B CA 1
ATOM 1847 C C . THR B 1 93 ? -12.523 -1.411 -1.264 1 98.94 93 THR B C 1
ATOM 1849 O O . THR B 1 93 ? -12.234 -0.262 -1.603 1 98.94 93 THR B O 1
ATOM 1852 N N . ARG B 1 94 ? -13.406 -2.135 -1.909 1 98.88 94 ARG B N 1
ATOM 1853 C CA . ARG B 1 94 ? -14.078 -1.617 -3.1 1 98.88 94 ARG B CA 1
ATOM 1854 C C . ARG B 1 94 ? -14.93 -0.401 -2.762 1 98.88 94 ARG B C 1
ATOM 1856 O O . ARG B 1 94 ? -14.945 0.581 -3.508 1 98.88 94 ARG B O 1
ATOM 1863 N N . ARG B 1 95 ? -15.602 -0.492 -1.699 1 98.81 95 ARG B N 1
ATOM 1864 C CA . ARG B 1 95 ? -16.422 0.634 -1.252 1 98.81 95 ARG B CA 1
ATOM 1865 C C . ARG B 1 95 ? -15.547 1.851 -0.948 1 98.81 95 ARG B C 1
ATOM 1867 O O . ARG B 1 95 ? -15.914 2.979 -1.284 1 98.81 95 ARG B O 1
ATOM 1874 N N . TRP B 1 96 ? -14.445 1.642 -0.322 1 98.88 96 TRP B N 1
ATOM 1875 C CA . TRP B 1 96 ? -13.484 2.701 -0.018 1 98.88 96 TRP B CA 1
ATOM 1876 C C . TRP B 1 96 ? -13.008 3.385 -1.294 1 98.88 96 TRP B C 1
ATOM 1878 O O . TRP B 1 96 ? -13.047 4.613 -1.401 1 98.88 96 TRP B O 1
ATOM 1888 N N . VAL B 1 97 ? -12.641 2.594 -2.293 1 98.81 97 VAL B N 1
ATOM 1889 C CA . VAL B 1 97 ? -12.156 3.123 -3.562 1 98.81 97 VAL B CA 1
ATOM 1890 C C . VAL B 1 97 ? -13.273 3.893 -4.262 1 98.81 97 VAL B C 1
ATOM 1892 O O . VAL B 1 97 ? -13.055 4.992 -4.773 1 98.81 97 VAL B O 1
ATOM 1895 N N . GLU B 1 98 ? -14.422 3.33 -4.207 1 98.69 98 GLU B N 1
ATOM 1896 C CA . GLU B 1 98 ? -15.57 3.955 -4.855 1 98.69 98 GLU B CA 1
ATOM 1897 C C . GLU B 1 98 ? -15.883 5.312 -4.23 1 98.69 98 GLU B C 1
ATOM 1899 O O . GLU B 1 98 ? -16.078 6.301 -4.941 1 98.69 98 GLU B O 1
ATOM 1904 N N . GLU B 1 99 ? -15.977 5.391 -2.957 1 98.81 99 GLU B N 1
ATOM 1905 C CA . GLU B 1 99 ? -16.312 6.637 -2.275 1 98.81 99 GLU B CA 1
ATOM 1906 C C . GLU B 1 99 ? -15.203 7.668 -2.41 1 98.81 99 GLU B C 1
ATOM 1908 O O . GLU B 1 99 ? -15.469 8.867 -2.504 1 98.81 99 GLU B O 1
ATOM 1913 N N . PHE B 1 100 ? -13.961 7.215 -2.414 1 98.88 100 PHE B N 1
ATOM 1914 C CA . PHE B 1 100 ? -12.836 8.117 -2.645 1 98.88 100 PHE B CA 1
ATOM 1915 C C . PHE B 1 100 ? -12.938 8.766 -4.02 1 98.88 100 PHE B C 1
ATOM 1917 O O . PHE B 1 100 ? -12.773 9.977 -4.152 1 98.88 100 PHE B O 1
ATOM 1924 N N . GLU B 1 101 ? -13.211 7.949 -4.996 1 98.44 101 GLU B N 1
ATOM 1925 C CA . GLU B 1 101 ? -13.328 8.453 -6.359 1 98.44 101 GLU B CA 1
ATOM 1926 C C . GLU B 1 101 ? -14.523 9.398 -6.492 1 98.44 101 GLU B C 1
ATOM 1928 O O . GLU B 1 101 ? -14.461 10.383 -7.234 1 98.44 101 GLU B O 1
ATOM 1933 N N . LYS B 1 102 ? -15.602 9.039 -5.859 1 98.31 102 LYS B N 1
ATOM 1934 C CA . LYS B 1 102 ? -16.766 9.938 -5.875 1 98.31 102 LYS B CA 1
ATOM 1935 C C . LYS B 1 102 ? -16.391 11.312 -5.324 1 98.31 102 LYS B C 1
ATOM 1937 O O . LYS B 1 102 ? -16.812 12.336 -5.871 1 98.31 102 LYS B O 1
ATOM 1942 N N . GLU B 1 103 ? -15.586 11.352 -4.301 1 98.25 103 GLU B N 1
ATOM 1943 C CA . GLU B 1 103 ? -15.242 12.594 -3.619 1 98.25 103 GLU B CA 1
ATOM 1944 C C . GLU B 1 103 ? -14.172 13.367 -4.387 1 98.25 103 GLU B C 1
ATOM 1946 O O . GLU B 1 103 ? -14.281 14.578 -4.57 1 98.25 103 GLU B O 1
ATOM 1951 N N . PHE B 1 104 ? -13.094 12.602 -4.863 1 97.75 104 PHE B N 1
ATOM 1952 C CA . PHE B 1 104 ? -11.914 13.281 -5.387 1 97.75 104 PHE B CA 1
ATOM 1953 C C . PHE B 1 104 ? -11.82 13.117 -6.902 1 97.75 104 PHE B C 1
ATOM 1955 O O . PHE B 1 104 ? -10.922 13.664 -7.535 1 97.75 104 PHE B O 1
ATOM 1962 N N . GLU B 1 105 ? -12.688 12.305 -7.477 1 96.81 105 GLU B N 1
ATOM 1963 C CA . GLU B 1 105 ? -12.953 12.164 -8.906 1 96.81 105 GLU B CA 1
ATOM 1964 C C . GLU B 1 105 ? -11.828 11.406 -9.602 1 96.81 105 GLU B C 1
ATOM 1966 O O . GLU B 1 105 ? -11.867 11.219 -10.82 1 96.81 105 GLU B O 1
ATOM 1971 N N . ASN B 1 106 ? -10.781 11.07 -8.906 1 96.5 106 ASN B N 1
ATOM 1972 C CA . ASN B 1 106 ? -9.68 10.258 -9.406 1 96.5 106 ASN B CA 1
ATOM 1973 C C . ASN B 1 106 ? -8.922 9.578 -8.266 1 96.5 106 ASN B C 1
ATOM 1975 O O . ASN B 1 106 ? -9.148 9.891 -7.094 1 96.5 106 ASN B O 1
ATOM 1979 N N . THR B 1 107 ? -8.062 8.672 -8.594 1 97.56 107 THR B N 1
ATOM 1980 C CA . THR B 1 107 ? -7.195 8.062 -7.59 1 97.56 107 THR B CA 1
ATOM 1981 C C . THR B 1 107 ? -5.734 8.422 -7.852 1 97.56 107 THR B C 1
ATOM 1983 O O . THR B 1 107 ? -4.855 8.086 -7.051 1 97.56 107 THR B O 1
ATOM 1986 N N . ASP B 1 108 ? -5.477 9.062 -8.938 1 97.19 108 ASP B N 1
ATOM 1987 C CA . ASP B 1 108 ? -4.125 9.43 -9.344 1 97.19 108 ASP B CA 1
ATOM 1988 C C . ASP B 1 108 ? -3.656 10.695 -8.633 1 97.19 108 ASP B C 1
ATOM 1990 O O . ASP B 1 108 ? -4.316 11.734 -8.711 1 97.19 108 ASP B O 1
ATOM 1994 N N . CYS B 1 109 ? -2.557 10.609 -8.023 1 98.44 109 CYS B N 1
ATOM 1995 C CA . CYS B 1 109 ? -2.01 11.695 -7.219 1 98.44 109 CYS B CA 1
ATOM 1996 C C . CYS B 1 109 ? -1.775 12.938 -8.062 1 98.44 109 CYS B C 1
ATOM 1998 O O . CYS B 1 109 ? -2.096 14.055 -7.637 1 98.44 109 CYS B O 1
ATOM 2000 N N . LYS B 1 110 ? -1.211 12.766 -9.227 1 97.88 110 LYS B N 1
ATOM 2001 C CA . LYS B 1 110 ? -0.92 13.898 -10.102 1 97.88 110 LYS B CA 1
ATOM 2002 C C . LYS B 1 110 ? -2.189 14.672 -10.438 1 97.88 110 LYS B C 1
ATOM 2004 O O . LYS B 1 110 ? -2.221 15.898 -10.328 1 97.88 110 LYS B O 1
ATOM 2009 N N . ILE B 1 111 ? -3.199 14.016 -10.805 1 97.81 111 ILE B N 1
ATOM 2010 C CA . ILE B 1 111 ? -4.457 14.633 -11.203 1 97.81 111 ILE B CA 1
ATOM 2011 C C . ILE B 1 111 ? -5.121 15.289 -10 1 97.81 111 ILE B C 1
ATOM 2013 O O . ILE B 1 111 ? -5.59 16.422 -10.078 1 97.81 111 ILE B O 1
ATOM 2017 N N . ILE B 1 112 ? -5.137 14.586 -8.82 1 98.12 112 ILE B N 1
ATOM 2018 C CA . ILE B 1 112 ? -5.777 15.102 -7.617 1 98.12 112 ILE B CA 1
ATOM 2019 C C . ILE B 1 112 ? -5.055 16.359 -7.148 1 98.12 112 ILE B C 1
ATOM 2021 O O . ILE B 1 112 ? -5.695 17.344 -6.754 1 98.12 112 ILE B O 1
ATOM 2025 N N . LYS B 1 113 ? -3.713 16.344 -7.199 1 96.56 113 LYS B N 1
ATOM 2026 C CA . LYS B 1 113 ? -2.936 17.516 -6.824 1 96.56 113 LYS B CA 1
ATOM 2027 C C . LYS B 1 113 ? -3.299 18.719 -7.695 1 96.56 113 LYS B C 1
ATOM 2029 O O . LYS B 1 113 ? -3.4 19.844 -7.203 1 96.56 113 LYS B O 1
ATOM 2034 N N . GLU B 1 114 ? -3.52 18.484 -8.922 1 96.88 114 GLU B N 1
ATOM 2035 C CA . GLU B 1 114 ? -3.775 19.547 -9.891 1 96.88 114 GLU B CA 1
ATOM 2036 C C . GLU B 1 114 ? -5.195 20.094 -9.75 1 96.88 114 GLU B C 1
ATOM 2038 O O . GLU B 1 114 ? -5.445 21.266 -10.008 1 96.88 114 GLU B O 1
ATOM 2043 N N . THR B 1 115 ? -6.086 19.281 -9.266 1 96.81 115 THR B N 1
ATOM 2044 C CA . THR B 1 115 ? -7.492 19.656 -9.383 1 96.81 115 THR B CA 1
ATOM 2045 C C . THR B 1 115 ? -8.102 19.922 -8.016 1 96.81 115 THR B C 1
ATOM 2047 O O . THR B 1 115 ? -9.125 20.609 -7.906 1 96.81 115 THR B O 1
ATOM 2050 N N . LYS B 1 116 ? -7.492 19.328 -6.961 1 96.19 116 LYS B N 1
ATOM 2051 C CA . LYS B 1 116 ? -8.188 19.359 -5.68 1 96.19 116 LYS B CA 1
ATOM 2052 C C . LYS B 1 116 ? -7.312 19.984 -4.598 1 96.19 116 LYS B C 1
ATOM 2054 O O . LYS B 1 116 ? -7.809 20.391 -3.543 1 96.19 116 LYS B O 1
ATOM 2059 N N . ARG B 1 117 ? -6.047 19.969 -4.816 1 94.19 117 ARG B N 1
ATOM 2060 C CA . ARG B 1 117 ? -5.121 20.438 -3.791 1 94.19 117 ARG B CA 1
ATOM 2061 C C . ARG B 1 117 ? -5.391 21.891 -3.434 1 94.19 117 ARG B C 1
ATOM 2063 O O . ARG B 1 117 ? -5.688 22.703 -4.312 1 94.19 117 ARG B O 1
ATOM 2070 N N . ASP B 1 118 ? -5.332 22.203 -2.143 1 95.19 118 ASP B N 1
ATOM 2071 C CA . ASP B 1 118 ? -5.484 23.578 -1.676 1 95.19 118 ASP B CA 1
ATOM 2072 C C . ASP B 1 118 ? -4.234 24.406 -1.979 1 95.19 118 ASP B C 1
ATOM 2074 O O . ASP B 1 118 ? -3.111 23.922 -1.801 1 95.19 118 ASP B O 1
ATOM 2078 N N . GLU B 1 119 ? -4.363 25.594 -2.355 1 93.56 119 GLU B N 1
ATOM 2079 C CA . GLU B 1 119 ? -3.256 26.453 -2.766 1 93.56 119 GLU B CA 1
ATOM 2080 C C . GLU B 1 119 ? -2.326 26.766 -1.592 1 93.56 119 GLU B C 1
ATOM 2082 O O . GLU B 1 119 ? -1.112 26.875 -1.769 1 93.56 119 GLU B O 1
ATOM 2087 N N . ASN B 1 120 ? -2.857 26.812 -0.479 1 94.5 120 ASN B N 1
ATOM 2088 C CA . ASN B 1 120 ? -2.082 27.234 0.685 1 94.5 120 ASN B CA 1
ATOM 2089 C C . ASN B 1 120 ? -1.741 26.047 1.585 1 94.5 120 ASN B C 1
ATOM 2091 O O . ASN B 1 120 ? -0.624 25.953 2.096 1 94.5 120 ASN B O 1
ATOM 2095 N N . GLU B 1 121 ? -2.629 25.078 1.659 1 96.31 121 GLU B N 1
ATOM 2096 C CA . GLU B 1 121 ? -2.469 24.031 2.654 1 96.31 121 GLU B CA 1
ATOM 2097 C C . GLU B 1 121 ? -2.092 22.703 1.997 1 96.31 121 GLU B C 1
ATOM 2099 O O . GLU B 1 121 ? -1.897 21.688 2.684 1 96.31 121 GLU B O 1
ATOM 2104 N N . GLY B 1 122 ? -2.033 22.719 0.694 1 96.44 122 GLY B N 1
ATOM 2105 C CA . GLY B 1 122 ? -1.688 21.5 -0.012 1 96.44 122 GLY B CA 1
ATOM 2106 C C . GLY B 1 122 ? -2.748 20.406 0.111 1 96.44 122 GLY B C 1
ATOM 2107 O O . GLY B 1 122 ? -3.932 20.672 -0.122 1 96.44 122 GLY B O 1
ATOM 2108 N N . CYS B 1 123 ? -2.303 19.266 0.529 1 97.94 123 CYS B N 1
ATOM 2109 C CA . CYS B 1 123 ? -3.199 18.109 0.566 1 97.94 123 CYS B CA 1
ATOM 2110 C C . CYS B 1 123 ? -3.836 17.953 1.942 1 97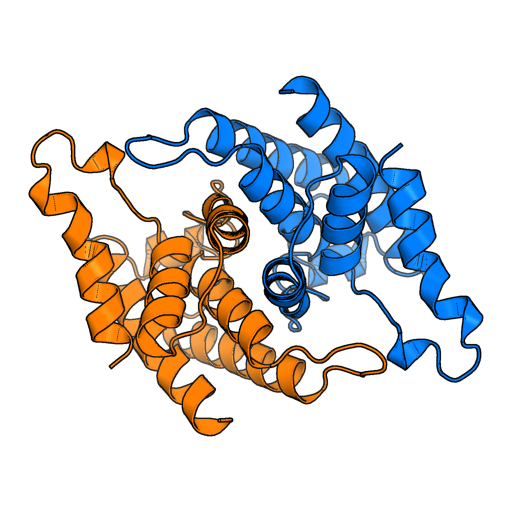.94 123 CYS B C 1
ATOM 2112 O O . CYS B 1 123 ? -4.613 17.031 2.172 1 97.94 123 CYS B O 1
ATOM 2114 N N . LYS B 1 124 ? -3.549 18.844 2.873 1 98.19 124 LYS B N 1
ATOM 2115 C CA . LYS B 1 124 ? -4.027 18.719 4.246 1 98.19 124 LYS B CA 1
ATOM 2116 C C . LYS B 1 124 ? -5.547 18.562 4.285 1 98.19 124 LYS B C 1
ATOM 2118 O O . LYS B 1 124 ? -6.07 17.641 4.918 1 98.19 124 LYS B O 1
ATOM 2123 N N . PRO B 1 125 ? -6.301 19.438 3.588 1 98.44 125 PRO B N 1
ATOM 2124 C CA . PRO B 1 125 ? -7.754 19.266 3.629 1 98.44 125 PRO B CA 1
ATOM 2125 C C . PRO B 1 125 ? -8.219 17.938 3.025 1 98.44 125 PRO B C 1
ATOM 2127 O O . PRO B 1 125 ? -9.227 17.375 3.457 1 98.44 125 PRO B O 1
ATOM 2130 N N . LEU B 1 126 ? -7.508 17.453 1.996 1 98.75 126 LEU B N 1
ATOM 2131 C CA . LEU B 1 126 ? -7.855 16.188 1.361 1 98.75 126 LEU B CA 1
ATOM 2132 C C . LEU B 1 126 ? -7.652 15.031 2.322 1 98.75 126 LEU B C 1
ATOM 2134 O O . LEU B 1 126 ? -8.453 14.094 2.348 1 98.75 126 LEU B O 1
ATOM 2138 N N . ILE B 1 127 ? -6.559 15.086 3.104 1 98.94 127 ILE B N 1
ATOM 2139 C CA . ILE B 1 127 ? -6.27 14.055 4.09 1 98.94 127 ILE B CA 1
ATOM 2140 C C . ILE B 1 127 ? -7.395 13.992 5.125 1 98.94 127 ILE B C 1
ATOM 2142 O O . ILE B 1 127 ? -7.879 12.914 5.465 1 98.94 127 ILE B O 1
ATOM 2146 N N . ILE B 1 128 ? -7.805 15.148 5.594 1 98.94 128 ILE B N 1
ATOM 2147 C CA . ILE B 1 128 ? -8.859 15.242 6.594 1 98.94 128 ILE B CA 1
ATOM 2148 C C . ILE B 1 128 ? -10.156 14.672 6.031 1 98.94 128 ILE B C 1
ATOM 2150 O O . ILE B 1 128 ? -10.82 13.867 6.684 1 98.94 128 ILE B O 1
ATOM 2154 N N . LYS B 1 129 ? -10.516 15.086 4.832 1 98.81 129 LYS B N 1
ATOM 2155 C CA . LYS B 1 129 ? -11.727 14.586 4.188 1 98.81 129 LYS B CA 1
ATOM 2156 C C . LYS B 1 129 ? -11.641 13.078 3.953 1 98.81 129 LYS B C 1
ATOM 2158 O O . LYS B 1 129 ? -12.617 12.352 4.148 1 98.81 129 LYS B O 1
ATOM 2163 N N . GLY B 1 130 ? -10.477 12.633 3.469 1 98.81 130 GLY B N 1
ATOM 2164 C CA . GLY B 1 130 ? -10.266 11.203 3.309 1 98.81 130 GLY B CA 1
ATOM 2165 C C . GLY B 1 130 ? -10.477 10.422 4.594 1 98.81 130 GLY B C 1
ATOM 2166 O O . GLY B 1 130 ? -11.102 9.359 4.582 1 98.81 130 GLY B O 1
ATOM 2167 N N . ALA B 1 131 ? -9.953 10.953 5.699 1 98.94 131 ALA B N 1
ATOM 2168 C CA . ALA B 1 131 ? -10.125 10.305 7 1 98.94 131 ALA B CA 1
ATOM 2169 C C . ALA B 1 131 ? -11.602 10.219 7.379 1 98.94 131 ALA B C 1
ATOM 2171 O O . ALA B 1 131 ? -12.047 9.211 7.941 1 98.94 131 ALA B O 1
ATOM 2172 N N . GLU B 1 132 ? -12.344 11.234 7.086 1 98.94 132 GLU B N 1
ATOM 2173 C CA . GLU B 1 132 ? -13.773 11.242 7.371 1 98.94 132 GLU B CA 1
ATOM 2174 C C . GLU B 1 132 ? -14.5 10.148 6.59 1 98.94 132 GLU B C 1
ATOM 2176 O O . GLU B 1 132 ? -15.305 9.406 7.156 1 98.94 132 GLU B O 1
ATOM 2181 N N . ILE B 1 133 ? -14.25 10.094 5.344 1 98.88 133 ILE B N 1
ATOM 2182 C CA . ILE B 1 133 ? -14.891 9.109 4.477 1 98.88 133 ILE B CA 1
ATOM 2183 C C . ILE B 1 133 ? -14.508 7.699 4.93 1 98.88 133 ILE B C 1
ATOM 2185 O O . ILE B 1 133 ? -15.367 6.82 5.016 1 98.88 133 ILE B O 1
ATOM 2189 N N . LEU B 1 134 ? -13.234 7.512 5.254 1 98.94 134 LEU B N 1
ATOM 2190 C CA . LEU B 1 134 ? -12.742 6.203 5.68 1 98.94 134 LEU B CA 1
ATOM 2191 C C . LEU B 1 134 ? -13.438 5.754 6.957 1 98.94 134 LEU B C 1
ATOM 2193 O O . LEU B 1 134 ? -13.844 4.594 7.074 1 98.94 134 LEU B O 1
ATOM 2197 N N . GLU B 1 135 ? -13.57 6.656 7.895 1 98.94 135 GLU B N 1
ATOM 2198 C CA . GLU B 1 135 ? -14.242 6.34 9.148 1 98.94 135 GLU B CA 1
ATOM 2199 C C . GLU B 1 135 ? -15.68 5.891 8.906 1 98.94 135 GLU B C 1
ATOM 2201 O O . GLU B 1 135 ? -16.141 4.922 9.508 1 98.94 135 GLU B O 1
ATOM 2206 N N . GLU B 1 136 ? -16.359 6.613 8.055 1 98.75 136 GLU B N 1
ATOM 2207 C CA . GLU B 1 136 ? -17.75 6.266 7.742 1 98.75 136 GLU B CA 1
ATOM 2208 C C . GLU B 1 136 ? -17.844 4.852 7.188 1 98.75 136 GLU B C 1
ATOM 2210 O O . GLU B 1 136 ? -18.703 4.074 7.605 1 98.75 136 GLU B O 1
ATOM 2215 N N . ILE B 1 137 ? -17 4.523 6.328 1 98.75 137 ILE B N 1
ATOM 2216 C CA . ILE B 1 137 ? -17.016 3.215 5.68 1 98.75 137 ILE B CA 1
ATOM 2217 C C . ILE B 1 137 ? -16.672 2.129 6.695 1 98.75 137 ILE B C 1
ATOM 2219 O O . ILE B 1 137 ? -17.375 1.127 6.809 1 98.75 137 ILE B O 1
ATOM 2223 N N . ILE B 1 138 ? -15.539 2.328 7.426 1 98.69 138 ILE B N 1
ATOM 2224 C CA . ILE B 1 138 ? -15.094 1.331 8.391 1 98.69 138 ILE B CA 1
ATOM 2225 C C . ILE B 1 138 ? -16.188 1.093 9.43 1 98.69 138 ILE B C 1
ATOM 2227 O O . ILE B 1 138 ? -16.469 -0.053 9.781 1 98.69 138 ILE B O 1
ATOM 2231 N N . ASP B 1 139 ? -16.828 2.141 9.859 1 97.56 139 ASP B N 1
ATOM 2232 C CA . ASP B 1 139 ? -17.812 2.043 10.938 1 97.56 139 ASP B CA 1
ATOM 2233 C C . ASP B 1 139 ? -19.094 1.366 10.453 1 97.56 139 ASP B C 1
ATOM 2235 O O . ASP B 1 139 ? -19.844 0.813 11.25 1 97.56 139 ASP B O 1
ATOM 2239 N N . GLU B 1 140 ? -19.312 1.42 9.148 1 97.31 140 GLU B N 1
ATOM 2240 C CA . GLU B 1 140 ? -20.453 0.693 8.578 1 97.31 140 GLU B CA 1
ATOM 2241 C C . GLU B 1 140 ? -20.234 -0.815 8.68 1 97.31 140 GLU B C 1
ATOM 2243 O O . GLU B 1 140 ? -21.203 -1.578 8.711 1 97.31 140 GLU B O 1
ATOM 2248 N N . TYR B 1 141 ? -19.016 -1.235 8.711 1 95.12 141 TYR B N 1
ATOM 2249 C CA . TYR B 1 141 ? -18.734 -2.664 8.625 1 95.12 141 TYR B CA 1
ATOM 2250 C C . TYR B 1 141 ? -18.266 -3.207 9.969 1 95.12 141 TYR B C 1
ATOM 2252 O O . TYR B 1 141 ? -18.141 -4.422 10.148 1 95.12 141 TYR B O 1
ATOM 2260 N N . LYS B 1 142 ? -17.922 -2.365 10.836 1 89.31 142 LYS B N 1
ATOM 2261 C CA . LYS B 1 142 ? -17.516 -2.822 12.156 1 89.31 142 LYS B CA 1
ATOM 2262 C C . LYS B 1 142 ? -18.719 -3.307 12.969 1 89.31 142 LYS B C 1
ATOM 2264 O O . LYS B 1 142 ? -19.828 -2.812 12.797 1 89.31 142 LYS B O 1
#

Foldseek 3Di:
DLLVQLVCLQCVLPVVPPCSVVSHQALLLSNQVSLCVVVVLPDDPVLSVVLRCCGCNSVPQAFHSLLVSLLSSLCSVQPDDPPDPSVVSVVLNVVLVVVLCVVQVDRGRVVSQVPPADPPSGCSVVSSVSSVSSCVSVVVSD/DLLVQLVCLQCVLPVVPPCSVVSHQALLLSNQVSLCVVVVLVDDPVLSVVLRCCGCNSVPQAFHSLLVSLLSSLCSVQPDDPPDPSVVSVVLNVVLVVVLCVVQVDRGRVVSQVPPADPVSGCSVVSSVSSVSSCVSVVVSD

InterPro domains:
  IPR010181 CGCAxxGCC motif [PF09719] (25-137)
  IPR010181 CGCAxxGCC motif [TIGR01909] (25-138)

Organism: NCBI:txid1720316

Sequence (284 aa):
MLKDEAKKYIESELKYGDKKELYHYNCAEIILNSCNDYYNLNLDSKTLKAITPFGGGLCSEKTCGIITGGAAAIGVMFTEDKPSLNSKMKEITRRWVEEFEKEFENTDCKIIKETKRDENEGCKPLIIKGAEILEEIIDEYKMLKDEAKKYIESELKYGDKKELYHYNCAEIILNSCNDYYNLNLDSKTLKAITPFGGGLCSEKTCGIITGGAAAIGVMFTEDKPSLNSKMKEITRRWVEEFEKEFENTDCKIIKETKRDENEGCKPLIIKGAEILEEIIDEYK

Secondary structure (DSSP, 8-state):
-HHHHHHHHHHGGGGGGGGGGGG---HHHHHHHHHHHHTT----HHHHHHHGGGHHIIIII-B-HHHHHHHHHHHHHHPPPSS---HHHHHHHHHHHHHHHHHHS-SBHHHHHHHT-BTTTBTHHHHHHHHHHHHHHHHHH-/-HHHHHHHHHHGGGGGGGGGGGG---HHHHHHHHHHHHTT----HHHHHHHGGGHHIIIII-B-HHHHHHH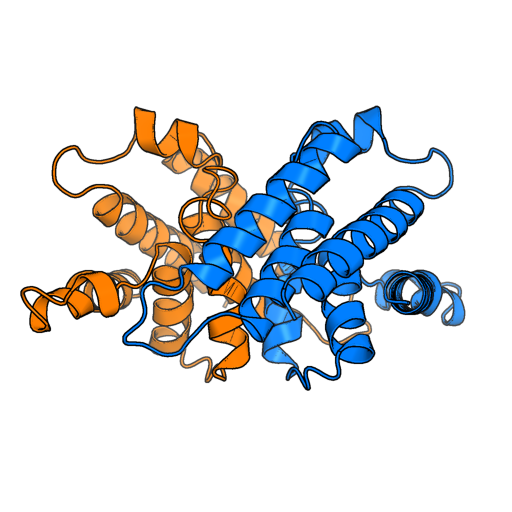HHHHHHHPPPSS---HHHHHHHHHHHHHHHHHHS-SBHHHHHHHT-BTTTBTHHHHHHHHHHHHHHHHHH-

pLDDT: mean 98.17, std 1.26, range [89.31, 99.0]